Protein AF-A0A409XB24-F1 (afdb_monomer)

Solvent-accessible surface area (backbone atoms only — not comparable to full-atom values): 13411 Å² total; per-residue (Å²): 118,64,69,62,53,52,51,51,53,27,51,50,47,25,48,54,42,38,54,52,29,62,76,67,67,48,88,61,44,67,60,55,18,50,52,48,19,51,54,47,38,54,51,46,50,51,33,52,46,39,21,63,72,50,38,45,56,50,43,44,72,70,44,87,47,72,72,30,51,51,52,31,48,77,68,61,74,52,82,68,78,89,62,84,81,58,88,72,70,78,80,52,68,69,58,56,49,56,57,63,28,64,41,38,18,53,18,32,18,49,48,46,30,53,54,27,62,75,65,72,49,87,63,35,66,63,49,16,52,51,38,14,51,51,35,26,53,54,45,39,52,53,32,50,54,49,51,54,50,50,52,51,52,50,49,53,52,58,71,69,61,80,80,90,73,80,91,77,89,71,90,76,82,87,74,92,73,72,97,74,90,56,70,68,58,53,53,53,34,50,73,72,66,53,73,83,71,54,70,65,61,48,51,53,51,50,52,53,51,50,52,56,50,53,53,53,49,55,57,50,53,52,52,53,52,52,54,50,54,52,52,61,73,70,58,130

Structure (mmCIF, N/CA/C/O backbone):
data_AF-A0A409XB24-F1
#
_entry.id   AF-A0A409XB24-F1
#
loop_
_atom_site.group_PDB
_atom_site.id
_atom_site.type_symbol
_atom_site.label_atom_id
_atom_site.label_alt_id
_atom_site.label_comp_id
_atom_site.label_asym_id
_atom_site.label_entity_id
_atom_site.label_seq_id
_atom_site.pdbx_PDB_ins_code
_atom_site.Cartn_x
_atom_site.Cartn_y
_atom_site.Cartn_z
_atom_site.occupancy
_atom_site.B_iso_or_equiv
_atom_site.auth_seq_id
_atom_site.auth_comp_id
_atom_site.auth_asym_id
_atom_site.auth_atom_id
_atom_site.pdbx_PDB_model_num
ATOM 1 N N . MET A 1 1 ? -14.098 -1.547 -5.770 1.00 59.50 1 MET A N 1
ATOM 2 C CA . MET A 1 1 ? -13.024 -1.564 -4.740 1.00 59.50 1 MET A CA 1
ATOM 3 C C . MET A 1 1 ? -11.843 -0.663 -5.120 1.00 59.50 1 MET A C 1
ATOM 5 O O . MET A 1 1 ? -11.143 -0.176 -4.236 1.00 59.50 1 MET A O 1
ATOM 9 N N . GLU A 1 2 ? -11.613 -0.407 -6.409 1.00 65.38 2 GLU A N 1
ATOM 10 C CA . GLU A 1 2 ? -10.507 0.436 -6.886 1.00 65.38 2 GLU A CA 1
ATOM 11 C C . GLU A 1 2 ? -10.682 1.917 -6.519 1.00 65.38 2 GLU A C 1
ATOM 13 O O . GLU A 1 2 ? -9.756 2.519 -5.973 1.00 65.38 2 GLU A O 1
ATOM 18 N N . ASP A 1 3 ? -11.897 2.459 -6.663 1.00 74.38 3 ASP A N 1
ATOM 19 C CA . ASP A 1 3 ? -12.208 3.852 -6.311 1.00 74.38 3 ASP A CA 1
ATOM 20 C C . ASP A 1 3 ? -11.847 4.202 -4.866 1.00 74.38 3 ASP A C 1
ATOM 22 O O . ASP A 1 3 ? -11.318 5.279 -4.592 1.00 74.38 3 ASP A O 1
ATOM 26 N N . SER A 1 4 ? -12.093 3.287 -3.923 1.00 78.31 4 SER A N 1
ATOM 27 C CA . SER A 1 4 ? -11.741 3.512 -2.519 1.00 78.31 4 SER A CA 1
ATOM 28 C C . SER A 1 4 ? -10.231 3.620 -2.316 1.00 78.31 4 SER A C 1
ATOM 30 O O . SER A 1 4 ? -9.790 4.493 -1.577 1.00 78.31 4 SER A O 1
ATOM 32 N N . ARG A 1 5 ? -9.429 2.793 -3.003 1.00 76.25 5 ARG A N 1
ATOM 33 C CA . ARG A 1 5 ? -7.964 2.791 -2.847 1.00 76.25 5 ARG A CA 1
ATOM 34 C C . ARG A 1 5 ? -7.341 4.053 -3.436 1.00 76.25 5 ARG A C 1
ATOM 36 O O . ARG A 1 5 ? -6.511 4.684 -2.786 1.00 76.25 5 ARG A O 1
ATOM 43 N N . LEU A 1 6 ? -7.792 4.455 -4.623 1.00 74.25 6 LEU A N 1
ATOM 44 C CA . LEU A 1 6 ? -7.355 5.686 -5.285 1.00 74.25 6 LEU A CA 1
ATOM 45 C C . LEU A 1 6 ? -7.667 6.930 -4.447 1.00 74.25 6 LEU A C 1
ATOM 47 O O . LEU A 1 6 ? -6.791 7.774 -4.254 1.00 74.25 6 LEU A O 1
ATOM 51 N N . ARG A 1 7 ? -8.877 7.011 -3.878 1.00 75.50 7 ARG A N 1
ATOM 52 C CA . ARG A 1 7 ? -9.266 8.114 -2.983 1.00 75.50 7 ARG A CA 1
ATOM 53 C C . ARG A 1 7 ? -8.393 8.171 -1.733 1.00 75.50 7 ARG A C 1
ATOM 55 O O . ARG A 1 7 ? -7.958 9.256 -1.359 1.00 75.50 7 ARG A O 1
ATOM 62 N N . THR A 1 8 ? -8.095 7.028 -1.112 1.00 77.56 8 THR A N 1
ATOM 63 C CA . THR A 1 8 ? -7.222 6.987 0.070 1.00 77.56 8 THR A CA 1
ATOM 64 C C . THR A 1 8 ? -5.812 7.473 -0.255 1.00 77.56 8 THR A C 1
ATOM 66 O O . THR A 1 8 ? -5.278 8.283 0.494 1.00 77.56 8 THR A O 1
ATOM 69 N N . VAL A 1 9 ? -5.226 7.044 -1.376 1.00 76.56 9 VAL A N 1
ATOM 70 C CA . VAL A 1 9 ? -3.863 7.447 -1.777 1.00 76.56 9 VAL A CA 1
ATOM 71 C C . VAL A 1 9 ? -3.784 8.936 -2.124 1.00 76.56 9 VAL A C 1
ATOM 73 O O . VAL A 1 9 ? -2.843 9.623 -1.721 1.00 76.56 9 VAL A O 1
ATOM 76 N N . ALA A 1 10 ? -4.787 9.468 -2.825 1.00 70.88 10 ALA A N 1
ATOM 77 C CA . ALA A 1 10 ? -4.866 10.899 -3.106 1.00 70.88 10 ALA A CA 1
ATOM 78 C C . ALA A 1 10 ? -4.999 11.722 -1.810 1.00 70.88 10 ALA A C 1
ATOM 80 O O . ALA A 1 10 ? -4.297 12.715 -1.632 1.00 70.88 10 ALA A O 1
ATOM 81 N N . ALA A 1 11 ? -5.841 11.282 -0.870 1.00 74.38 11 ALA A N 1
ATOM 82 C CA . ALA A 1 11 ? -6.041 11.975 0.400 1.00 74.38 11 ALA A CA 1
ATOM 83 C C . ALA A 1 11 ? -4.788 11.950 1.294 1.00 74.38 11 ALA A C 1
ATOM 85 O O . ALA A 1 11 ? -4.416 12.981 1.855 1.00 74.38 11 ALA A O 1
ATOM 86 N N . THR A 1 12 ? -4.105 10.805 1.409 1.00 76.44 12 THR A N 1
ATOM 87 C CA . THR A 1 12 ? -2.891 10.690 2.235 1.00 76.44 12 THR A CA 1
ATOM 88 C C . THR A 1 12 ? -1.725 11.482 1.654 1.00 76.44 12 THR A C 1
ATOM 90 O O . THR A 1 12 ? -1.040 12.179 2.399 1.00 76.44 12 THR A O 1
ATOM 93 N N . SER A 1 13 ? -1.522 11.447 0.334 1.00 72.81 13 SER A N 1
ATOM 94 C CA . SER A 1 13 ? -0.467 12.233 -0.326 1.00 72.81 13 SER A CA 1
ATOM 95 C C . SER A 1 13 ? -0.705 13.740 -0.214 1.00 72.81 13 SER A C 1
ATOM 97 O O . SER A 1 13 ? 0.231 14.481 0.102 1.00 72.81 13 SER A O 1
ATOM 99 N N . ALA A 1 14 ? -1.952 14.195 -0.385 1.00 70.19 14 ALA A N 1
ATOM 100 C CA . ALA A 1 14 ? -2.333 15.587 -0.166 1.00 70.19 14 ALA A CA 1
ATOM 101 C C . ALA A 1 14 ? -2.082 16.012 1.288 1.00 70.19 14 ALA A C 1
ATOM 103 O O . ALA A 1 14 ? -1.495 17.067 1.526 1.00 70.19 14 ALA A O 1
ATOM 104 N N . PHE A 1 15 ? -2.459 15.171 2.257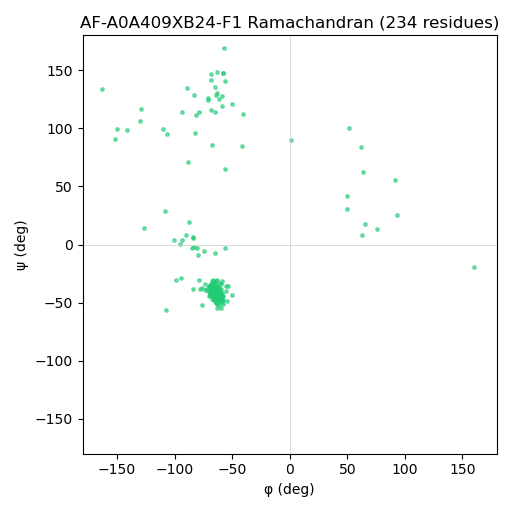 1.00 78.19 15 PHE A N 1
ATOM 105 C CA . PHE A 1 15 ? -2.258 15.442 3.679 1.00 78.19 15 PHE A CA 1
ATOM 106 C C . PHE A 1 15 ? -0.772 15.544 4.045 1.00 78.19 15 PHE A C 1
ATOM 108 O O . PHE A 1 15 ? -0.351 16.548 4.616 1.00 78.19 15 PHE A O 1
ATOM 115 N N . VAL A 1 16 ? 0.042 14.554 3.667 1.00 76.19 16 VAL A N 1
ATOM 116 C CA . VAL A 1 16 ? 1.487 14.537 3.961 1.00 76.19 16 VAL A CA 1
ATOM 117 C C . VAL A 1 16 ? 2.187 15.730 3.312 1.00 76.19 16 VAL A C 1
ATOM 119 O O . VAL A 1 16 ? 2.990 16.402 3.960 1.00 76.19 16 VAL A O 1
ATOM 122 N N . THR A 1 17 ? 1.845 16.046 2.060 1.00 75.56 17 THR A N 1
ATOM 123 C CA . THR A 1 17 ? 2.412 17.209 1.363 1.00 75.56 17 THR A CA 1
ATOM 124 C C . THR A 1 17 ? 1.972 18.518 2.017 1.00 75.56 17 THR A C 1
ATOM 126 O O . THR A 1 17 ? 2.793 19.416 2.201 1.00 75.56 17 THR A O 1
ATOM 129 N N . GLY A 1 18 ? 0.704 18.622 2.423 1.00 69.94 18 GLY A N 1
ATOM 130 C CA . GLY A 1 18 ? 0.167 19.767 3.157 1.00 69.94 18 GLY A CA 1
ATOM 131 C C . GLY A 1 18 ? 0.926 20.013 4.459 1.00 69.94 18 GLY A C 1
ATOM 132 O O . GLY A 1 18 ? 1.450 21.108 4.661 1.00 69.94 18 GLY A O 1
ATOM 133 N N . VAL A 1 19 ? 1.088 18.977 5.288 1.00 77.12 19 VAL A N 1
ATOM 134 C CA . VAL A 1 19 ? 1.857 19.048 6.542 1.00 77.12 19 VAL A CA 1
ATOM 135 C C . VAL A 1 19 ? 3.308 19.455 6.272 1.00 77.12 19 VAL A C 1
ATOM 137 O O . VAL A 1 19 ? 3.798 20.410 6.873 1.00 77.12 19 VAL A O 1
ATOM 140 N N . TYR A 1 20 ? 3.983 18.804 5.321 1.00 81.19 20 TYR A N 1
ATOM 141 C CA . TYR A 1 20 ? 5.368 19.127 4.968 1.00 81.19 20 TYR A CA 1
ATOM 142 C C . TYR A 1 20 ? 5.529 20.578 4.485 1.00 81.19 20 TYR A C 1
ATOM 144 O O . TYR A 1 20 ? 6.440 21.286 4.920 1.00 81.19 20 TYR A O 1
ATOM 152 N N . SER A 1 21 ? 4.622 21.046 3.622 1.00 74.00 21 SER A N 1
ATOM 153 C CA . SER A 1 21 ? 4.637 22.415 3.094 1.00 74.00 21 SER A CA 1
ATOM 154 C C . SER A 1 21 ? 4.384 23.466 4.179 1.00 74.00 21 SER A C 1
ATOM 156 O O . SER A 1 21 ? 5.047 24.506 4.181 1.00 74.00 21 SER A O 1
ATOM 158 N N . SER A 1 22 ? 3.506 23.163 5.142 1.00 74.25 22 SER A N 1
ATOM 159 C CA . SER A 1 22 ? 3.229 24.015 6.300 1.00 74.25 22 SER A CA 1
ATOM 160 C C . SER A 1 22 ? 4.444 24.124 7.222 1.00 74.25 22 SER A C 1
ATOM 162 O O . SER A 1 22 ? 4.781 25.218 7.670 1.00 74.25 22 SER A O 1
ATOM 164 N N . VAL A 1 23 ? 5.146 23.013 7.466 1.00 85.25 23 VAL A N 1
ATOM 165 C CA . VAL A 1 23 ? 6.370 22.993 8.287 1.00 85.25 23 VAL A CA 1
ATOM 166 C C . VAL A 1 23 ? 7.512 23.757 7.606 1.00 85.25 23 VAL A C 1
ATOM 168 O O . VAL A 1 23 ? 8.259 24.477 8.265 1.00 85.25 23 VAL A O 1
ATOM 171 N N . ARG A 1 24 ? 7.634 23.652 6.278 1.00 82.69 24 ARG A N 1
ATOM 172 C CA . ARG A 1 24 ? 8.684 24.315 5.481 1.00 82.69 24 ARG A CA 1
ATOM 173 C C . ARG A 1 24 ? 8.372 25.770 5.107 1.00 82.69 24 ARG A C 1
ATOM 175 O O . ARG A 1 24 ? 9.221 26.403 4.487 1.00 82.69 24 ARG A O 1
ATOM 182 N N . LYS A 1 25 ? 7.193 26.298 5.470 1.00 87.38 25 LYS A N 1
ATOM 183 C CA . LYS A 1 25 ? 6.732 27.666 5.151 1.00 87.38 25 LYS A CA 1
ATOM 184 C C . LYS A 1 25 ? 6.878 28.022 3.662 1.00 87.38 25 LYS A C 1
ATOM 186 O O . LYS A 1 25 ? 7.321 29.115 3.316 1.00 87.38 25 LYS A O 1
ATOM 191 N N . LEU A 1 26 ? 6.540 27.087 2.772 1.00 83.56 26 LEU A N 1
ATOM 192 C CA . LEU A 1 26 ? 6.633 27.326 1.330 1.00 83.56 26 LEU A CA 1
ATOM 193 C C . LEU A 1 26 ? 5.596 28.372 0.877 1.00 83.56 26 LEU A C 1
ATOM 195 O O . LEU A 1 26 ? 4.460 28.343 1.358 1.00 83.56 26 LEU A O 1
ATOM 199 N N . PRO A 1 27 ? 5.942 29.266 -0.068 1.00 69.62 27 PRO A N 1
ATOM 200 C CA . PRO A 1 27 ? 4.962 30.154 -0.677 1.00 69.62 27 PRO A CA 1
ATOM 201 C C . PRO A 1 27 ? 3.935 29.316 -1.459 1.00 69.62 27 PRO A C 1
ATOM 203 O O . PRO A 1 27 ? 4.300 28.460 -2.261 1.00 69.62 27 PRO A O 1
ATOM 206 N N . HIS A 1 28 ? 2.644 29.550 -1.205 1.00 85.06 28 HIS A N 1
ATOM 207 C CA . HIS A 1 28 ? 1.498 28.857 -1.824 1.00 85.06 28 HIS A CA 1
ATOM 208 C C . HIS A 1 28 ? 1.391 27.337 -1.536 1.00 85.06 28 HIS A C 1
ATOM 210 O O . HIS A 1 28 ? 1.363 26.526 -2.469 1.00 85.06 28 HIS A O 1
ATOM 216 N N . PRO A 1 29 ? 1.222 26.920 -0.263 1.00 81.44 29 PRO A N 1
ATOM 217 C CA . PRO A 1 29 ? 1.144 25.503 0.120 1.00 81.44 29 PRO A CA 1
ATOM 218 C C . PRO A 1 29 ? -0.006 24.749 -0.568 1.00 81.44 29 PRO A C 1
ATOM 220 O O . PRO A 1 29 ? 0.131 23.572 -0.893 1.00 81.44 29 PRO A O 1
ATOM 223 N N . GLY A 1 30 ? -1.120 25.433 -0.859 1.00 82.25 30 GLY A N 1
ATOM 224 C CA . GLY A 1 30 ? -2.275 24.833 -1.532 1.00 82.25 30 GLY A CA 1
ATOM 225 C C . GLY A 1 30 ? -1.987 24.375 -2.965 1.00 82.25 30 GLY A C 1
ATOM 226 O O . GLY A 1 30 ? -2.411 23.290 -3.354 1.00 82.25 30 GLY A O 1
ATOM 227 N N . VAL A 1 31 ? -1.221 25.155 -3.737 1.00 85.44 31 VAL A N 1
ATOM 228 C CA . VAL A 1 31 ? -0.884 24.807 -5.130 1.00 85.44 31 VAL A CA 1
ATOM 229 C C . VAL A 1 31 ? 0.064 23.610 -5.162 1.00 85.44 31 VAL A C 1
ATOM 231 O O . VAL A 1 31 ? -0.135 22.683 -5.944 1.00 85.44 31 VAL A O 1
ATOM 234 N N . VAL A 1 32 ? 1.053 23.590 -4.263 1.00 81.81 32 VAL A N 1
ATOM 235 C CA . VAL A 1 32 ? 1.993 22.467 -4.126 1.00 81.81 32 VAL A CA 1
ATOM 236 C C . VAL A 1 32 ? 1.264 21.193 -3.694 1.00 81.81 32 VAL A C 1
ATOM 238 O O . VAL A 1 32 ? 1.498 20.134 -4.274 1.00 81.81 32 VAL A O 1
ATOM 241 N N . ALA A 1 33 ? 0.346 21.287 -2.727 1.00 78.19 33 ALA A N 1
ATOM 242 C CA . ALA A 1 33 ? -0.448 20.148 -2.273 1.00 78.19 33 ALA A CA 1
ATOM 243 C C . ALA A 1 33 ? -1.349 19.588 -3.385 1.00 78.19 33 ALA A C 1
ATOM 245 O O . ALA A 1 33 ? -1.412 18.372 -3.559 1.00 78.19 33 ALA A O 1
ATOM 246 N N . LEU A 1 34 ? -1.999 20.453 -4.173 1.00 80.12 34 LEU A N 1
ATOM 247 C CA . LEU A 1 34 ? -2.851 20.033 -5.288 1.00 80.12 34 LEU A CA 1
ATOM 248 C C . LEU A 1 34 ? -2.036 19.379 -6.411 1.00 80.12 34 LEU A C 1
ATOM 250 O O . LEU A 1 34 ? -2.408 18.309 -6.893 1.00 80.12 34 LEU A O 1
ATOM 254 N N . ALA A 1 35 ? -0.901 19.973 -6.789 1.00 83.12 35 ALA A N 1
ATOM 255 C CA . ALA A 1 35 ? -0.002 19.394 -7.786 1.00 83.12 35 ALA A CA 1
ATOM 256 C C . ALA A 1 35 ? 0.542 18.029 -7.332 1.00 83.12 35 ALA A C 1
ATOM 258 O O . ALA A 1 35 ? 0.569 17.078 -8.112 1.00 83.12 35 ALA A O 1
ATOM 259 N N . ALA A 1 36 ? 0.917 17.899 -6.057 1.00 80.44 36 ALA A N 1
ATOM 260 C CA . ALA A 1 36 ? 1.354 16.628 -5.490 1.00 80.44 36 ALA A CA 1
ATOM 261 C C . ALA A 1 36 ? 0.229 15.587 -5.460 1.00 80.44 36 ALA A C 1
ATOM 263 O O . ALA A 1 36 ? 0.474 14.434 -5.812 1.00 80.44 36 ALA A O 1
ATOM 264 N N . ALA A 1 37 ? -0.996 15.979 -5.099 1.00 79.81 37 ALA A N 1
ATOM 265 C CA . ALA A 1 37 ? -2.156 15.093 -5.106 1.00 79.81 37 ALA A CA 1
ATOM 266 C C . ALA A 1 37 ? -2.458 14.571 -6.518 1.00 79.81 37 ALA A C 1
ATOM 268 O O . ALA A 1 37 ? -2.691 13.377 -6.692 1.00 79.81 37 ALA A O 1
ATOM 269 N N . PHE A 1 38 ? -2.391 15.440 -7.530 1.00 87.94 38 PHE A N 1
ATOM 270 C CA . PHE A 1 38 ? -2.596 15.058 -8.927 1.00 87.94 38 PHE A CA 1
ATOM 271 C C . PHE A 1 38 ? -1.479 14.146 -9.450 1.00 87.94 38 PHE A C 1
ATOM 273 O O . PHE A 1 38 ? -1.742 13.085 -10.010 1.00 87.94 38 PHE A O 1
ATOM 280 N N . ASN A 1 39 ? -0.214 14.493 -9.206 1.0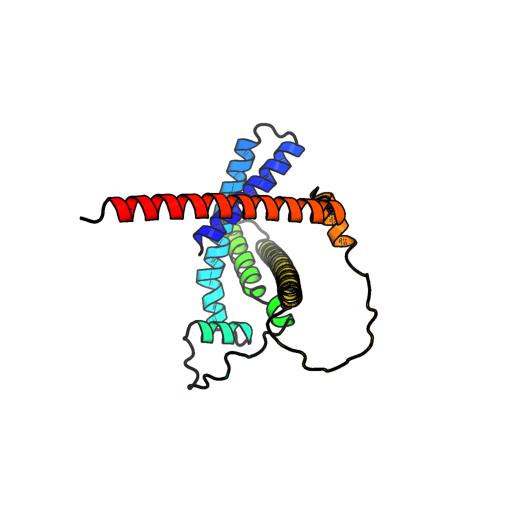0 87.06 39 ASN A N 1
ATOM 281 C CA . ASN A 1 39 ? 0.908 13.644 -9.612 1.00 87.06 39 ASN A CA 1
ATOM 282 C C . ASN A 1 39 ? 0.857 12.275 -8.912 1.00 87.06 39 ASN A C 1
ATOM 284 O O . ASN A 1 39 ? 1.129 11.244 -9.531 1.00 87.06 39 ASN A O 1
ATOM 288 N N . SER A 1 40 ? 0.453 12.250 -7.640 1.00 84.19 40 SER A N 1
ATOM 289 C CA . SER A 1 40 ? 0.282 11.016 -6.869 1.00 84.19 40 SER A CA 1
ATOM 290 C C . SER A 1 40 ? -0.911 10.196 -7.347 1.00 84.19 40 SER A C 1
ATOM 292 O O . SER A 1 40 ? -0.819 8.971 -7.364 1.00 84.19 40 SER A O 1
ATOM 294 N N . SER A 1 41 ? -2.012 10.826 -7.770 1.00 85.06 41 SER A N 1
ATOM 295 C CA . SER A 1 41 ? -3.176 10.109 -8.297 1.00 85.06 41 SER A CA 1
ATOM 296 C C . SER A 1 41 ? -2.867 9.459 -9.641 1.00 85.06 41 SER A C 1
ATOM 298 O O . SER A 1 41 ? -3.169 8.282 -9.812 1.00 85.06 41 SER A O 1
ATOM 300 N N . VAL A 1 42 ? -2.188 10.161 -10.554 1.00 89.88 42 VAL A N 1
ATOM 301 C CA . VAL A 1 42 ? -1.757 9.607 -11.849 1.00 89.88 42 VAL A CA 1
ATOM 302 C C . VAL A 1 42 ? -0.749 8.474 -11.652 1.00 89.88 42 VAL A C 1
ATOM 304 O O . VAL A 1 42 ? -0.885 7.406 -12.253 1.00 89.88 42 VAL A O 1
ATOM 307 N N . THR A 1 43 ? 0.235 8.671 -10.770 1.00 88.38 43 THR A N 1
ATOM 308 C CA . THR A 1 43 ? 1.233 7.639 -10.448 1.00 88.38 43 THR A CA 1
ATOM 309 C C . THR A 1 43 ? 0.575 6.426 -9.794 1.00 88.38 43 THR A C 1
ATOM 311 O O . THR A 1 43 ? 0.825 5.292 -10.200 1.00 88.38 43 THR A O 1
ATOM 314 N N . GLY A 1 44 ? -0.314 6.653 -8.825 1.00 88.06 44 GLY A N 1
ATOM 315 C CA . GLY A 1 44 ? -1.074 5.608 -8.149 1.00 88.06 44 GLY A CA 1
ATOM 316 C C . GLY A 1 44 ? -1.977 4.842 -9.111 1.00 88.06 44 GLY A C 1
ATOM 317 O O . GLY A 1 44 ? -1.945 3.617 -9.118 1.00 88.06 44 GLY A O 1
ATOM 318 N N . ALA A 1 45 ? -2.723 5.536 -9.972 1.00 91.50 45 ALA A N 1
ATOM 319 C CA . ALA A 1 45 ? -3.572 4.922 -10.991 1.00 91.50 45 ALA A CA 1
ATOM 320 C C . ALA A 1 45 ? -2.758 4.052 -11.953 1.00 91.50 45 ALA A C 1
ATOM 322 O O . ALA A 1 45 ? -3.135 2.914 -12.218 1.00 91.50 45 ALA A O 1
ATOM 3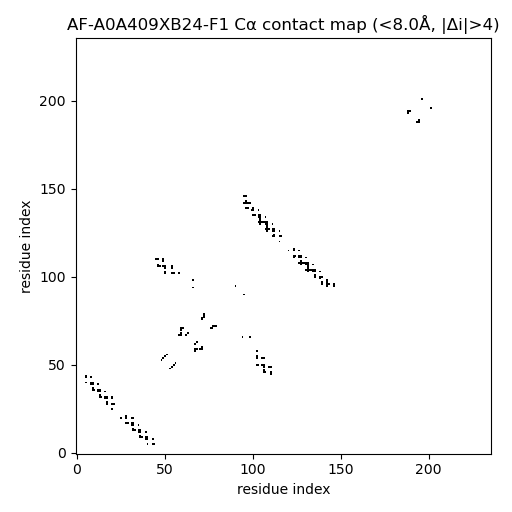23 N N . SER A 1 46 ? -1.607 4.548 -12.412 1.00 92.25 46 SER A N 1
ATOM 324 C CA . SER A 1 46 ? -0.710 3.794 -13.295 1.00 92.25 46 SER A CA 1
ATOM 325 C C . SER A 1 46 ? -0.159 2.547 -12.601 1.00 92.25 46 SER A C 1
ATOM 327 O O . SER A 1 46 ? -0.177 1.459 -13.174 1.00 92.25 46 SER A O 1
ATOM 329 N N . PHE A 1 47 ? 0.288 2.683 -11.349 1.00 92.06 47 PHE A N 1
ATOM 330 C CA . PHE A 1 47 ? 0.801 1.578 -10.540 1.00 92.06 47 PHE A CA 1
ATOM 331 C C . PHE A 1 47 ? -0.261 0.513 -10.269 1.00 92.06 47 PHE A C 1
ATOM 333 O O . PHE A 1 47 ? -0.039 -0.658 -10.577 1.00 92.06 47 PHE A O 1
ATOM 340 N N . PHE A 1 48 ? -1.415 0.901 -9.720 1.00 91.25 48 PHE A N 1
ATOM 341 C CA . PHE A 1 48 ? -2.482 -0.041 -9.387 1.00 91.25 48 PHE A CA 1
ATOM 342 C C . PHE A 1 48 ? -3.116 -0.645 -10.634 1.00 91.25 48 PHE A C 1
ATOM 344 O O . PHE A 1 48 ? -3.364 -1.845 -10.639 1.00 91.25 48 PHE A O 1
ATOM 351 N N . GLY A 1 49 ? -3.298 0.137 -11.699 1.00 92.19 49 GLY A N 1
ATOM 352 C CA . GLY A 1 49 ? -3.803 -0.367 -12.972 1.00 92.19 49 GLY A CA 1
ATOM 353 C C . GLY A 1 49 ? -2.857 -1.396 -13.590 1.00 92.19 49 GLY A C 1
ATOM 354 O O . GLY A 1 49 ? -3.277 -2.496 -13.936 1.00 92.19 49 GLY A O 1
ATOM 355 N N . CYS A 1 50 ? -1.556 -1.099 -13.654 1.00 92.56 50 CYS A N 1
ATOM 356 C CA . CYS A 1 50 ? -0.560 -2.068 -14.115 1.00 92.56 50 CYS A CA 1
ATOM 357 C C . CYS A 1 50 ? -0.571 -3.335 -13.246 1.00 92.56 50 CYS A C 1
ATOM 359 O O . CYS A 1 50 ? -0.567 -4.452 -13.768 1.00 92.56 50 CYS A O 1
ATOM 361 N N . ARG A 1 51 ? -0.641 -3.173 -11.921 1.00 92.06 51 ARG A N 1
ATOM 362 C CA . ARG A 1 51 ? -0.670 -4.297 -10.986 1.00 92.06 51 ARG A CA 1
ATOM 363 C C . ARG A 1 51 ? -1.890 -5.191 -11.201 1.00 92.06 51 ARG A C 1
ATOM 365 O O . ARG A 1 51 ? -1.720 -6.390 -11.368 1.00 92.06 51 ARG A O 1
ATOM 372 N N . GLU A 1 52 ? -3.087 -4.619 -11.230 1.00 91.25 52 GLU A N 1
ATOM 373 C CA . GLU A 1 52 ? -4.346 -5.371 -11.249 1.00 91.25 52 GLU A CA 1
ATOM 374 C C . GLU A 1 52 ? -4.673 -5.948 -12.634 1.00 91.25 52 GLU A C 1
ATOM 376 O O . GLU A 1 52 ? -5.143 -7.078 -12.728 1.00 91.25 52 GLU A O 1
ATOM 381 N N . PHE A 1 53 ? -4.389 -5.213 -13.715 1.00 93.69 53 PHE A N 1
ATOM 382 C CA . PHE A 1 53 ? -4.775 -5.629 -15.069 1.00 93.69 53 PHE A CA 1
ATOM 383 C C . PHE A 1 53 ? -3.683 -6.389 -15.823 1.00 93.69 53 PHE A C 1
ATOM 385 O O . PHE A 1 53 ? -4.006 -7.218 -16.671 1.00 93.69 53 PHE A O 1
ATOM 392 N N . LEU A 1 54 ? -2.402 -6.138 -15.535 1.00 93.50 54 LEU A N 1
ATOM 393 C CA . LEU A 1 54 ? -1.296 -6.795 -16.243 1.00 93.50 54 LEU A CA 1
ATOM 394 C C . LEU A 1 54 ? -0.604 -7.824 -15.359 1.00 93.50 54 LEU A C 1
ATOM 396 O O . LEU A 1 54 ? -0.506 -8.995 -15.722 1.00 93.50 54 LEU A O 1
ATOM 400 N N . VAL A 1 55 ? -0.128 -7.403 -14.190 1.00 93.06 55 VAL A N 1
ATOM 401 C CA . VAL A 1 55 ? 0.788 -8.213 -13.381 1.00 93.06 55 VAL A CA 1
ATOM 402 C C . VAL A 1 55 ? 0.054 -9.339 -12.658 1.00 93.06 55 VAL A C 1
ATOM 404 O O . VAL A 1 55 ? 0.426 -10.504 -12.805 1.00 93.06 55 VAL A O 1
ATOM 407 N N . SER A 1 56 ? -1.012 -9.027 -11.922 1.00 91.25 56 SER A N 1
ATOM 408 C CA . SER A 1 56 ? -1.747 -10.004 -11.119 1.00 91.25 56 SER A CA 1
ATOM 409 C C . SER A 1 56 ? -2.366 -11.124 -11.966 1.00 91.25 56 SER A C 1
ATOM 411 O O . SER A 1 56 ? -2.174 -12.281 -11.588 1.00 91.25 56 SER A O 1
ATOM 413 N N . PRO A 1 57 ? -3.021 -10.880 -13.122 1.00 91.81 57 PRO A N 1
ATOM 414 C CA . PRO A 1 57 ? -3.544 -11.958 -13.962 1.00 91.81 57 PRO A CA 1
ATOM 415 C C . PRO A 1 57 ? -2.425 -12.808 -14.571 1.00 91.81 57 PRO A C 1
ATOM 417 O O . PRO A 1 57 ? -2.534 -14.033 -14.612 1.00 91.81 57 PRO A O 1
ATOM 420 N N . THR A 1 58 ? -1.323 -12.176 -14.988 1.00 93.06 58 THR A N 1
ATOM 421 C CA . THR A 1 58 ? -0.170 -12.866 -15.588 1.00 93.06 58 THR A CA 1
ATOM 422 C C . THR A 1 58 ? 0.519 -13.779 -14.577 1.00 93.06 58 THR A C 1
ATOM 424 O O . THR A 1 58 ? 0.731 -14.957 -14.858 1.00 93.06 58 THR A O 1
ATOM 427 N N . LEU A 1 59 ? 0.792 -13.286 -13.367 1.00 91.56 59 LEU A N 1
ATOM 428 C CA . LEU A 1 59 ? 1.369 -14.095 -12.289 1.00 91.56 59 LEU A CA 1
ATOM 429 C C . LEU A 1 59 ? 0.404 -15.180 -11.818 1.00 91.56 59 LEU A C 1
ATOM 431 O O . LEU A 1 59 ? 0.821 -16.311 -11.597 1.00 91.56 59 LEU A O 1
ATOM 435 N N . THR A 1 60 ? -0.893 -14.881 -11.741 1.00 91.88 60 THR A N 1
ATOM 436 C CA . THR A 1 60 ? -1.899 -15.880 -11.359 1.00 91.88 60 THR A CA 1
ATOM 437 C C . THR A 1 60 ? -1.976 -17.019 -12.375 1.00 91.88 60 THR A C 1
ATOM 439 O O . THR A 1 60 ? -2.246 -18.147 -11.981 1.00 91.88 60 THR A O 1
ATOM 442 N N . ARG A 1 61 ? -1.693 -16.776 -13.661 1.00 90.19 61 ARG A N 1
ATOM 443 C CA . ARG A 1 61 ? -1.657 -17.828 -14.692 1.00 90.19 61 ARG A CA 1
ATOM 444 C C . ARG A 1 61 ? -0.323 -18.570 -14.770 1.00 90.19 61 ARG A C 1
ATOM 446 O O . ARG A 1 61 ? -0.331 -19.773 -14.990 1.00 90.19 61 ARG A O 1
ATOM 453 N N . LEU A 1 62 ? 0.803 -17.874 -14.610 1.00 92.62 62 LEU A N 1
ATOM 454 C CA . LEU A 1 62 ? 2.134 -18.434 -14.882 1.00 92.62 62 LEU A CA 1
ATOM 455 C C . LEU A 1 62 ? 2.872 -18.928 -13.635 1.00 92.62 62 LEU A C 1
ATOM 457 O O . LEU A 1 62 ? 3.687 -19.842 -13.731 1.00 92.62 62 LEU A O 1
ATOM 461 N N . ALA A 1 63 ? 2.635 -18.325 -12.469 1.00 91.19 63 ALA A N 1
ATOM 462 C CA . ALA A 1 63 ? 3.410 -18.635 -11.278 1.00 91.19 63 ALA A CA 1
ATOM 463 C C . ALA A 1 63 ? 2.862 -19.891 -10.563 1.00 91.19 63 ALA A C 1
ATOM 465 O O . ALA A 1 63 ? 1.669 -19.949 -10.230 1.00 91.19 63 ALA A O 1
ATOM 466 N N . PRO A 1 64 ? 3.722 -20.881 -10.253 1.00 89.38 64 PRO A N 1
ATOM 467 C CA . PRO A 1 64 ? 3.327 -22.091 -9.533 1.00 89.38 64 PRO A CA 1
ATOM 468 C C . PRO A 1 64 ? 3.307 -21.915 -8.004 1.00 89.38 64 PRO A C 1
ATOM 470 O O . PRO A 1 64 ? 3.115 -22.889 -7.282 1.00 89.38 64 PRO A O 1
ATOM 473 N N . TRP A 1 65 ? 3.525 -20.705 -7.471 1.00 87.88 65 TRP A N 1
ATOM 474 C CA . TRP A 1 65 ? 3.599 -20.525 -6.018 1.00 87.88 65 TRP A CA 1
ATOM 475 C C . TRP A 1 65 ? 2.248 -20.750 -5.315 1.00 87.88 65 TRP A C 1
ATOM 477 O O . TRP A 1 65 ? 1.209 -20.348 -5.850 1.00 87.88 65 TRP A O 1
ATOM 487 N N . PRO A 1 66 ? 2.255 -21.278 -4.071 1.00 85.94 66 PRO A N 1
ATOM 488 C CA . PRO A 1 66 ? 1.040 -21.605 -3.312 1.00 85.94 66 PRO A CA 1
ATOM 489 C C . PRO A 1 66 ? 0.043 -20.445 -3.181 1.00 85.94 66 PRO A C 1
ATOM 491 O O . PRO A 1 66 ? -1.168 -20.638 -3.251 1.00 85.94 66 PRO A O 1
ATOM 494 N N . GLN A 1 67 ? 0.553 -19.220 -3.049 1.00 85.50 67 GLN A N 1
ATOM 495 C CA . GLN A 1 67 ? -0.249 -17.996 -2.975 1.00 85.50 67 GLN A CA 1
ATOM 496 C C . GLN A 1 67 ? -1.085 -17.741 -4.244 1.00 85.50 67 GLN A C 1
ATOM 498 O O . GLN A 1 67 ? -2.262 -17.393 -4.142 1.00 85.50 67 GLN A O 1
ATOM 503 N N . TYR A 1 68 ? -0.525 -17.968 -5.437 1.00 87.88 68 TYR A N 1
ATOM 504 C CA . TYR A 1 68 ? -1.269 -17.814 -6.693 1.00 87.88 68 TYR A CA 1
ATOM 505 C C . TYR A 1 68 ? -2.178 -19.008 -6.969 1.00 87.88 68 TYR A C 1
ATOM 507 O O . TYR A 1 68 ? -3.252 -18.818 -7.531 1.00 87.88 68 TYR A O 1
ATOM 515 N N . VAL A 1 69 ? -1.804 -20.212 -6.518 1.00 86.81 69 VAL A N 1
ATOM 516 C CA . VAL A 1 69 ? -2.685 -21.392 -6.550 1.00 86.81 69 VAL A CA 1
ATOM 517 C C . VAL A 1 69 ? -3.970 -21.110 -5.769 1.00 86.81 69 VAL A C 1
ATOM 519 O O . VAL A 1 69 ? -5.061 -21.302 -6.297 1.00 86.81 69 VAL A O 1
ATOM 522 N N . ARG A 1 70 ? -3.862 -20.571 -4.547 1.00 83.44 70 ARG A N 1
ATOM 523 C CA . ARG A 1 70 ? -5.039 -20.193 -3.751 1.00 83.44 70 ARG A CA 1
ATOM 524 C C . ARG A 1 70 ? -5.882 -19.128 -4.454 1.00 83.44 70 ARG A C 1
ATOM 526 O O . ARG A 1 70 ? -7.095 -19.274 -4.537 1.00 83.44 70 ARG A O 1
ATOM 533 N N . ARG A 1 71 ? -5.249 -18.099 -5.027 1.00 83.56 71 ARG A N 1
ATOM 534 C CA . ARG A 1 71 ? -5.966 -17.062 -5.786 1.00 83.56 71 ARG A CA 1
ATOM 535 C C . ARG A 1 71 ? -6.681 -17.633 -7.022 1.00 83.56 71 ARG A C 1
ATOM 537 O O . ARG A 1 71 ? -7.787 -17.203 -7.326 1.00 83.56 71 ARG A O 1
ATOM 544 N N . ARG A 1 72 ? -6.100 -18.621 -7.718 1.00 87.88 72 ARG A N 1
ATOM 545 C CA . ARG A 1 72 ? -6.771 -19.338 -8.823 1.00 87.88 72 ARG A CA 1
ATOM 546 C C . ARG A 1 72 ? -8.011 -20.098 -8.352 1.00 87.88 72 ARG A C 1
ATOM 548 O O . ARG A 1 72 ? -9.019 -20.079 -9.054 1.00 87.88 72 ARG A O 1
ATOM 555 N N . GLN A 1 73 ? -7.935 -20.726 -7.178 1.00 85.50 73 GLN A N 1
ATOM 556 C CA . GLN A 1 73 ? -9.061 -21.431 -6.558 1.00 85.50 73 GLN A CA 1
ATOM 557 C C . GLN A 1 73 ? -10.175 -20.460 -6.145 1.00 85.50 73 GLN A C 1
ATOM 559 O O . GLN A 1 73 ? -11.335 -20.704 -6.457 1.00 85.50 73 GLN A O 1
ATOM 564 N N . GLU A 1 74 ? -9.832 -19.326 -5.525 1.00 83.31 74 GLU A N 1
ATOM 565 C CA . GLU A 1 74 ? -10.793 -18.270 -5.156 1.00 83.31 74 GLU A CA 1
ATOM 566 C C . GLU A 1 74 ? -11.516 -17.677 -6.376 1.00 83.31 74 GLU A C 1
ATOM 568 O O . GLU A 1 74 ? -12.684 -17.307 -6.287 1.00 83.31 74 GLU A O 1
ATOM 573 N N . LEU A 1 75 ? -10.835 -17.608 -7.524 1.00 84.31 75 LEU A N 1
ATOM 574 C CA . LEU A 1 75 ? -11.400 -17.125 -8.787 1.00 84.31 75 LEU A CA 1
ATOM 575 C C . LEU A 1 75 ? -12.159 -18.206 -9.577 1.00 84.31 75 LEU A C 1
ATOM 577 O O . LEU A 1 75 ? -12.691 -17.902 -10.643 1.00 84.31 75 LEU A O 1
ATOM 581 N N . GLY A 1 76 ? -12.190 -19.457 -9.104 1.00 85.19 76 GLY A N 1
ATOM 582 C CA . GLY A 1 76 ? -12.860 -20.568 -9.789 1.00 85.19 76 GLY A CA 1
ATOM 583 C C . GLY A 1 76 ? -12.242 -20.953 -11.139 1.00 85.19 76 GLY A C 1
ATOM 584 O O . GLY A 1 76 ? -12.895 -21.613 -11.941 1.00 85.19 76 GLY A O 1
ATOM 585 N N . ILE A 1 77 ? -10.998 -20.538 -11.414 1.00 84.31 77 ILE A N 1
ATOM 586 C CA . ILE A 1 77 ? -10.303 -20.826 -12.683 1.00 84.31 77 ILE A CA 1
ATOM 587 C C . ILE A 1 77 ? -9.870 -22.293 -12.737 1.00 84.31 77 ILE A C 1
ATOM 589 O O . ILE A 1 77 ? -9.849 -22.905 -13.801 1.00 84.31 77 ILE A O 1
ATOM 593 N N . GLU A 1 78 ? -9.508 -22.851 -11.585 1.00 79.75 78 GLU A N 1
ATOM 594 C CA . GLU A 1 78 ? -9.074 -24.233 -11.458 1.00 79.75 78 GLU A CA 1
ATOM 595 C C . GLU A 1 78 ? -10.155 -25.002 -10.700 1.00 79.75 78 GLU A C 1
ATOM 597 O O . GLU A 1 78 ? -10.276 -24.898 -9.478 1.00 79.75 78 GLU A O 1
ATOM 602 N N . SER A 1 79 ? -10.994 -25.719 -11.450 1.00 63.75 79 SER A N 1
ATOM 603 C CA . SER A 1 79 ? -12.026 -26.604 -10.915 1.00 63.75 79 SER A CA 1
ATOM 604 C C . SER A 1 79 ? -11.346 -27.789 -10.231 1.00 63.75 79 SER A C 1
ATOM 606 O O . SER A 1 79 ? -11.093 -28.819 -10.855 1.00 63.75 79 SER A O 1
ATOM 608 N N . GLN A 1 80 ? -10.976 -27.640 -8.957 1.00 62.16 80 GLN A N 1
ATOM 609 C CA . GLN A 1 80 ? -10.572 -28.801 -8.175 1.00 62.16 80 GLN A CA 1
ATOM 610 C C . GLN A 1 80 ? -11.788 -29.728 -8.015 1.00 62.16 80 GLN A C 1
ATOM 612 O O . GLN A 1 80 ? -12.879 -29.231 -7.722 1.00 62.16 80 GLN A O 1
ATOM 617 N N . PRO A 1 81 ? -11.622 -31.052 -8.192 1.00 61.44 81 PRO A N 1
ATOM 618 C CA . PRO A 1 81 ? -12.669 -32.013 -7.868 1.00 61.44 81 PRO A CA 1
ATOM 619 C C . PRO A 1 81 ? -13.083 -31.842 -6.400 1.00 61.44 81 PRO A C 1
ATOM 621 O O . PRO A 1 81 ? -12.240 -31.557 -5.550 1.00 61.44 81 PRO A O 1
ATOM 624 N N . GLU A 1 82 ? -14.386 -31.958 -6.150 1.00 59.53 82 GLU A N 1
ATOM 625 C CA . GLU A 1 82 ? -15.148 -31.510 -4.976 1.00 59.53 82 GLU A CA 1
ATOM 626 C C . GLU A 1 82 ? -14.693 -32.022 -3.591 1.00 59.53 82 GLU A C 1
ATOM 628 O O . GLU A 1 82 ? -15.439 -32.671 -2.862 1.00 59.53 82 GLU A O 1
ATOM 633 N N . ASP A 1 83 ? -13.499 -31.651 -3.140 1.00 55.66 83 ASP A N 1
ATOM 634 C CA . ASP A 1 83 ? -13.095 -31.798 -1.742 1.00 55.66 83 ASP A CA 1
ATOM 635 C C . ASP A 1 83 ? -13.511 -30.545 -0.951 1.00 55.66 83 ASP A C 1
ATOM 637 O O . ASP A 1 83 ? -12.680 -29.742 -0.512 1.00 55.66 83 ASP A O 1
ATOM 641 N N . HIS A 1 84 ? -14.818 -30.377 -0.725 1.00 56.44 84 HIS A N 1
ATOM 642 C CA . HIS A 1 84 ? -15.417 -29.274 0.051 1.00 56.44 84 HIS A CA 1
ATOM 643 C C . HIS A 1 84 ? -14.893 -29.126 1.498 1.00 56.44 84 HIS A C 1
ATOM 645 O O . HIS A 1 84 ? -15.253 -28.181 2.195 1.00 56.44 84 HIS A O 1
ATOM 651 N N . ASN A 1 85 ? -14.010 -30.016 1.957 1.00 59.81 85 ASN A N 1
ATOM 652 C CA . ASN A 1 85 ? -13.466 -30.024 3.314 1.00 59.81 85 ASN A CA 1
ATOM 653 C C . ASN A 1 85 ? -12.101 -29.307 3.460 1.00 59.81 85 ASN A C 1
ATOM 655 O O . ASN A 1 85 ? -11.541 -29.264 4.556 1.00 59.81 85 ASN A O 1
ATOM 659 N N . LYS A 1 86 ? -11.534 -28.741 2.381 1.00 55.59 86 LYS A N 1
ATOM 660 C CA . LYS A 1 86 ? -10.203 -28.086 2.391 1.00 55.59 86 LYS A CA 1
ATOM 661 C C . LYS A 1 86 ? -10.212 -26.569 2.621 1.00 55.59 86 LYS A C 1
ATOM 663 O O . LYS A 1 86 ? -9.144 -25.961 2.644 1.00 55.59 86 LYS A O 1
ATOM 668 N N . SER A 1 87 ? -11.358 -25.933 2.870 1.00 56.75 87 SER A N 1
ATOM 669 C CA . SER A 1 87 ? -11.428 -24.473 3.098 1.00 56.75 87 SER A CA 1
ATOM 670 C C . SER A 1 87 ? -10.702 -23.986 4.364 1.00 56.75 87 SER A C 1
ATOM 672 O O . SER A 1 87 ? -10.559 -22.783 4.560 1.00 56.75 87 SER A O 1
ATOM 674 N N . ASN A 1 88 ? -10.215 -24.898 5.210 1.00 61.31 88 ASN A N 1
ATOM 675 C CA . ASN A 1 88 ? -9.540 -24.590 6.470 1.00 61.31 88 ASN A CA 1
ATOM 676 C C . ASN A 1 88 ? -8.030 -24.868 6.440 1.00 61.31 88 ASN A C 1
ATOM 678 O O . ASN A 1 88 ? -7.461 -25.183 7.484 1.00 61.31 88 ASN A O 1
ATOM 682 N N . VAL A 1 89 ? -7.350 -24.783 5.287 1.00 70.94 89 VAL A N 1
ATOM 683 C CA . VAL A 1 89 ? -5.877 -24.818 5.316 1.00 70.94 89 VAL A CA 1
ATOM 684 C C . VAL A 1 89 ? -5.391 -23.566 6.058 1.00 70.94 89 VAL A C 1
ATOM 686 O O . VAL A 1 89 ? -5.596 -22.455 5.555 1.00 70.94 89 VAL A O 1
ATOM 689 N N . PRO A 1 90 ? -4.762 -23.709 7.242 1.00 72.94 90 PRO A N 1
ATOM 690 C CA . PRO A 1 90 ? -4.322 -22.568 8.026 1.00 72.94 90 PRO A CA 1
ATOM 691 C C . PRO A 1 90 ? -3.352 -21.744 7.186 1.00 72.94 90 PRO A C 1
ATOM 693 O O . PRO A 1 90 ? -2.402 -22.264 6.601 1.00 72.94 90 PRO A O 1
ATOM 696 N N . VAL A 1 91 ? -3.624 -20.445 7.074 1.00 78.94 91 VAL A N 1
ATOM 697 C CA . VAL A 1 91 ? -2.728 -19.543 6.358 1.00 78.94 91 VAL A CA 1
ATOM 698 C C . VAL A 1 91 ? -1.446 -19.424 7.168 1.00 78.94 91 VAL A C 1
ATOM 700 O O . VAL A 1 91 ? -1.465 -18.935 8.297 1.00 78.94 91 VAL A O 1
ATOM 703 N N . SER A 1 92 ? -0.339 -19.882 6.590 1.00 85.44 92 SER A N 1
ATOM 704 C CA . SER A 1 92 ? 0.968 -19.751 7.213 1.00 85.44 92 SER A CA 1
ATOM 705 C C . SER A 1 92 ? 1.312 -18.264 7.351 1.00 85.44 92 SER A C 1
ATOM 707 O O . SER A 1 92 ? 1.197 -17.497 6.395 1.00 85.44 92 SER A O 1
ATOM 709 N N . LEU A 1 93 ? 1.729 -17.828 8.541 1.00 84.50 93 LEU A N 1
ATOM 710 C CA . LEU A 1 93 ? 2.206 -16.458 8.778 1.00 84.50 93 LEU A CA 1
ATOM 711 C C . LEU A 1 93 ? 3.269 -15.974 7.770 1.00 84.50 93 LEU A C 1
ATOM 713 O O . LEU A 1 93 ? 3.148 -14.839 7.307 1.00 84.50 93 LEU A O 1
ATOM 717 N N . PRO A 1 94 ? 4.289 -16.770 7.386 1.00 87.12 94 PRO A N 1
ATOM 718 C CA . PRO A 1 94 ? 5.222 -16.357 6.338 1.00 87.12 94 PRO A CA 1
ATOM 719 C C . PRO A 1 94 ? 4.542 -16.091 4.987 1.00 87.12 94 PRO A C 1
ATOM 721 O O . PRO A 1 94 ? 4.932 -15.147 4.300 1.00 87.12 94 PRO A O 1
ATOM 724 N N . ASP A 1 95 ? 3.488 -16.832 4.633 1.00 86.25 95 ASP A N 1
ATOM 725 C CA . ASP A 1 95 ? 2.749 -16.593 3.386 1.00 86.25 95 ASP A CA 1
ATOM 726 C C . ASP A 1 95 ? 2.000 -15.255 3.427 1.00 86.25 95 ASP A C 1
ATOM 728 O O . ASP A 1 95 ? 1.921 -14.553 2.419 1.00 86.25 95 ASP A O 1
ATOM 732 N N . LEU A 1 96 ? 1.502 -14.852 4.603 1.00 84.50 96 LEU A N 1
ATOM 733 C CA . LEU A 1 96 ? 0.892 -13.531 4.793 1.00 84.50 96 LEU A CA 1
ATOM 734 C C . LEU A 1 96 ? 1.902 -12.396 4.606 1.00 84.50 96 LEU A C 1
ATOM 736 O O . LEU A 1 96 ? 1.553 -11.370 4.024 1.00 84.50 96 LEU A O 1
ATOM 740 N N . ARG A 1 97 ? 3.152 -12.582 5.049 1.00 88.00 97 ARG A N 1
ATOM 741 C CA . ARG A 1 97 ? 4.224 -11.589 4.859 1.00 88.00 97 ARG A CA 1
ATOM 742 C C . ARG A 1 97 ? 4.602 -11.426 3.392 1.00 88.00 97 ARG A C 1
ATOM 744 O O . ARG A 1 97 ? 4.804 -10.303 2.937 1.00 88.00 97 ARG A O 1
ATOM 751 N N . ALA A 1 98 ? 4.667 -12.533 2.654 1.00 87.81 98 ALA A N 1
ATOM 752 C CA . ALA A 1 98 ? 5.062 -12.544 1.247 1.00 87.81 98 ALA A CA 1
ATOM 753 C C . ALA A 1 98 ? 3.944 -12.127 0.274 1.00 87.81 98 ALA A C 1
ATOM 755 O O . ALA A 1 98 ? 4.201 -11.925 -0.917 1.00 87.81 98 ALA A O 1
ATOM 756 N N . ASN A 1 99 ? 2.713 -11.975 0.766 1.00 87.25 99 ASN A N 1
ATOM 757 C CA . ASN A 1 99 ? 1.544 -11.736 -0.066 1.00 87.25 99 ASN A CA 1
ATOM 758 C C . ASN A 1 99 ? 1.668 -10.424 -0.866 1.00 87.25 99 ASN A C 1
ATOM 760 O O . ASN A 1 99 ? 1.862 -9.348 -0.299 1.00 87.25 99 ASN A O 1
ATOM 764 N N . GLN A 1 100 ? 1.526 -10.512 -2.193 1.00 88.25 100 GLN A N 1
ATOM 765 C CA . GLN A 1 100 ? 1.584 -9.385 -3.145 1.00 88.25 100 GLN A CA 1
ATOM 766 C C . GLN A 1 100 ? 2.926 -8.634 -3.227 1.00 88.25 100 GLN A C 1
ATOM 768 O O . GLN A 1 100 ? 2.990 -7.611 -3.911 1.00 88.25 100 GLN A O 1
ATOM 773 N N . LEU A 1 101 ? 4.002 -9.107 -2.584 1.00 93.38 101 LEU A N 1
ATOM 774 C CA . LEU A 1 101 ? 5.311 -8.440 -2.671 1.00 93.38 101 LEU A CA 1
ATOM 775 C C . LEU A 1 101 ? 5.811 -8.388 -4.115 1.00 93.38 101 LEU A C 1
ATOM 777 O O . LEU A 1 101 ? 6.215 -7.334 -4.602 1.00 93.38 101 LEU A O 1
ATOM 781 N N . LEU A 1 102 ? 5.729 -9.524 -4.810 1.00 93.94 102 LEU A N 1
ATOM 782 C CA . LEU A 1 102 ? 6.190 -9.637 -6.186 1.00 93.94 102 LEU A CA 1
ATOM 783 C C . LEU A 1 102 ? 5.313 -8.838 -7.158 1.00 93.94 102 LEU A C 1
ATOM 785 O O . LEU A 1 102 ? 5.851 -8.157 -8.029 1.00 93.94 102 LEU A O 1
ATOM 789 N N . ASP A 1 103 ? 3.987 -8.870 -6.972 1.00 92.88 103 ASP A N 1
ATOM 790 C CA . ASP A 1 103 ? 3.041 -8.080 -7.771 1.00 92.88 103 ASP A CA 1
ATOM 791 C C . ASP A 1 103 ? 3.429 -6.593 -7.722 1.00 92.88 103 ASP A C 1
ATOM 793 O O . ASP A 1 103 ? 3.556 -5.951 -8.764 1.00 92.88 103 ASP A O 1
ATOM 797 N N . SER A 1 104 ? 3.685 -6.068 -6.516 1.00 93.12 104 SER A N 1
ATOM 798 C CA . SER A 1 104 ? 4.082 -4.673 -6.291 1.00 93.12 104 SER A CA 1
ATOM 799 C C . SER A 1 104 ? 5.490 -4.350 -6.816 1.00 93.12 104 SER A C 1
ATOM 801 O O . SER A 1 104 ? 5.718 -3.246 -7.315 1.00 93.12 104 SER A O 1
ATOM 803 N N . ALA A 1 105 ? 6.435 -5.292 -6.742 1.00 95.75 105 ALA A N 1
ATOM 804 C CA . ALA A 1 105 ? 7.782 -5.123 -7.289 1.00 95.75 105 ALA A CA 1
ATOM 805 C C . ALA A 1 105 ? 7.754 -4.975 -8.818 1.00 95.75 105 ALA A C 1
ATOM 807 O O . ALA A 1 105 ? 8.325 -4.031 -9.371 1.00 95.75 105 ALA A O 1
ATOM 808 N N . ILE A 1 106 ? 7.055 -5.892 -9.496 1.00 95.94 106 ILE A N 1
ATOM 809 C CA . ILE A 1 106 ? 6.969 -5.935 -10.958 1.00 95.94 106 ILE A CA 1
ATOM 810 C C . ILE A 1 106 ? 6.157 -4.751 -11.480 1.00 95.94 106 ILE A C 1
ATOM 812 O O . ILE A 1 106 ? 6.578 -4.120 -12.451 1.00 95.94 106 ILE A O 1
ATOM 816 N N . SER A 1 107 ? 5.036 -4.398 -10.842 1.00 94.69 107 SER A N 1
ATOM 817 C CA . SER A 1 107 ? 4.242 -3.238 -11.267 1.00 94.69 107 SER A CA 1
ATOM 818 C C . SER A 1 107 ? 5.010 -1.927 -11.091 1.00 94.69 107 SER A C 1
ATOM 820 O O . SER A 1 107 ? 5.017 -1.098 -12.000 1.00 94.69 107 SER A O 1
ATOM 822 N N . GLY A 1 108 ? 5.721 -1.754 -9.971 1.00 93.12 108 GLY A N 1
ATOM 823 C CA . GLY A 1 108 ? 6.559 -0.579 -9.717 1.00 93.12 108 GLY A CA 1
ATOM 824 C C . GLY A 1 108 ? 7.689 -0.438 -10.734 1.00 93.12 108 GLY A C 1
ATOM 825 O O . GLY A 1 108 ? 7.852 0.622 -11.342 1.00 93.12 108 GLY A O 1
ATOM 826 N N . ALA A 1 109 ? 8.420 -1.528 -10.980 1.00 96.44 109 ALA A N 1
ATOM 827 C CA . ALA A 1 109 ? 9.474 -1.564 -11.988 1.00 96.44 109 ALA A CA 1
ATOM 828 C C . ALA A 1 109 ? 8.927 -1.281 -13.397 1.00 96.44 109 ALA A C 1
ATOM 830 O O . ALA A 1 109 ? 9.521 -0.503 -14.140 1.00 96.44 109 ALA A O 1
ATOM 831 N N . SER A 1 110 ? 7.775 -1.853 -13.754 1.00 95.12 110 SER A N 1
ATOM 832 C CA . SER A 1 110 ? 7.164 -1.680 -15.077 1.00 95.12 110 SER A CA 1
ATOM 833 C C . SER A 1 110 ? 6.736 -0.234 -15.323 1.00 95.12 110 SER A C 1
ATOM 835 O O . SER A 1 110 ? 7.099 0.343 -16.346 1.00 95.12 110 SER A O 1
ATOM 837 N N . VAL A 1 111 ? 6.023 0.387 -14.378 1.00 95.19 111 VAL A N 1
ATOM 838 C CA . VAL A 1 111 ? 5.557 1.778 -14.520 1.00 95.19 111 VAL A CA 1
ATOM 839 C C . VAL A 1 111 ? 6.731 2.750 -14.621 1.00 95.19 111 VAL A C 1
ATOM 841 O O . VAL A 1 111 ? 6.753 3.595 -15.517 1.00 95.19 111 VAL A O 1
ATOM 844 N N . VAL A 1 112 ? 7.741 2.611 -13.756 1.00 93.69 112 VAL A N 1
ATOM 845 C CA . VAL A 1 112 ? 8.928 3.482 -13.796 1.00 93.69 112 VAL A CA 1
ATOM 846 C C . VAL A 1 112 ? 9.769 3.236 -15.049 1.00 93.69 112 VAL A C 1
ATOM 848 O O . VAL A 1 112 ? 10.313 4.192 -15.610 1.00 93.69 112 VAL A O 1
ATOM 851 N N . GLY A 1 113 ? 9.829 1.991 -15.524 1.00 94.19 113 GLY A N 1
ATOM 852 C CA . GLY A 1 113 ? 10.491 1.618 -16.771 1.00 94.19 113 GLY A CA 1
ATOM 853 C C . GLY A 1 113 ? 9.841 2.261 -17.990 1.00 94.19 113 GLY A C 1
ATOM 854 O O . GLY A 1 113 ? 10.531 2.913 -18.771 1.00 94.19 113 GLY A O 1
ATOM 855 N N . VAL A 1 114 ? 8.514 2.162 -18.115 1.00 94.62 114 VAL A N 1
ATOM 856 C CA . VAL A 1 114 ? 7.749 2.812 -19.194 1.00 94.62 114 VAL A CA 1
ATOM 857 C C . VAL A 1 114 ? 7.927 4.329 -19.141 1.00 94.62 114 VAL A C 1
ATOM 859 O O . VAL A 1 114 ? 8.212 4.955 -20.161 1.00 94.62 114 VAL A O 1
ATOM 862 N N . PHE A 1 115 ? 7.845 4.924 -17.950 1.00 93.69 115 PHE A N 1
ATOM 863 C CA . PHE A 1 115 ? 8.050 6.361 -17.775 1.00 93.69 115 PHE A CA 1
ATOM 864 C C . PHE A 1 115 ? 9.453 6.818 -18.220 1.00 93.69 115 PHE A C 1
ATOM 866 O O . PHE A 1 115 ? 9.589 7.826 -18.922 1.00 93.69 115 PHE A O 1
ATOM 873 N N . HIS A 1 116 ? 10.502 6.066 -17.869 1.00 92.81 116 HIS A N 1
ATOM 874 C CA . HIS A 1 116 ? 11.873 6.362 -18.304 1.00 92.81 116 HIS A CA 1
ATOM 875 C C . HIS A 1 116 ? 12.081 6.138 -19.804 1.00 92.81 116 HIS A C 1
ATOM 877 O O . HIS A 1 116 ? 12.754 6.951 -20.442 1.00 92.81 116 HIS A O 1
ATOM 883 N N . ALA A 1 117 ? 11.484 5.085 -20.370 1.00 93.06 117 ALA A N 1
ATOM 884 C CA . ALA A 1 117 ? 11.550 4.785 -21.797 1.00 93.06 117 ALA A CA 1
ATOM 885 C C . ALA A 1 117 ? 10.949 5.922 -22.637 1.00 93.06 117 ALA A C 1
ATOM 887 O O . ALA A 1 117 ? 11.561 6.365 -23.609 1.00 93.06 117 ALA A O 1
ATOM 888 N N . ILE A 1 118 ? 9.802 6.463 -22.211 1.00 94.25 118 ILE A N 1
ATOM 889 C CA . ILE A 1 118 ? 9.162 7.617 -22.861 1.00 94.25 118 ILE A CA 1
ATOM 890 C C . ILE A 1 118 ? 10.014 8.882 -22.690 1.00 94.25 118 ILE A C 1
ATOM 892 O O . ILE A 1 118 ? 10.174 9.658 -23.630 1.00 94.25 118 ILE A O 1
ATOM 896 N N . SER A 1 119 ? 10.616 9.070 -21.514 1.00 93.56 119 SER A N 1
ATOM 897 C CA . SER A 1 119 ? 11.424 10.256 -21.203 1.00 93.56 119 SER A CA 1
ATOM 898 C C . SER A 1 119 ? 12.804 10.279 -21.880 1.00 93.56 119 SER A C 1
ATOM 900 O O . SER A 1 119 ? 13.518 11.271 -21.741 1.00 93.56 119 SER A O 1
ATOM 902 N N . ARG A 1 120 ? 13.208 9.206 -22.583 1.00 92.06 120 ARG A N 1
ATOM 903 C CA . ARG A 1 120 ? 14.527 9.046 -23.237 1.00 92.06 120 ARG A CA 1
ATOM 904 C C . ARG A 1 120 ? 15.723 9.363 -22.323 1.00 92.06 120 ARG A C 1
ATOM 906 O O . ARG A 1 120 ? 16.761 9.832 -22.787 1.00 92.06 120 ARG A O 1
ATOM 913 N N . ARG A 1 121 ? 15.588 9.126 -21.015 1.00 89.94 121 ARG A N 1
ATOM 914 C CA . ARG A 1 121 ? 16.659 9.383 -20.041 1.00 89.94 121 ARG A CA 1
ATOM 915 C C . ARG A 1 121 ? 17.559 8.151 -19.900 1.00 89.94 121 ARG A C 1
ATOM 917 O O . ARG A 1 121 ? 17.032 7.044 -19.765 1.00 89.94 121 ARG A O 1
ATOM 924 N N . PRO A 1 122 ? 18.897 8.309 -19.903 1.00 91.75 122 PRO A N 1
ATOM 925 C CA . PRO A 1 122 ? 19.793 7.206 -19.574 1.00 91.75 122 PRO A CA 1
ATOM 926 C C . PRO A 1 122 ? 19.557 6.763 -18.121 1.00 91.75 122 PRO A C 1
ATOM 928 O O . PRO A 1 122 ? 19.192 7.572 -17.271 1.00 91.75 122 PRO A O 1
ATOM 931 N N . GLY A 1 123 ? 19.754 5.473 -17.835 1.00 91.81 123 GLY A N 1
ATOM 932 C CA . GLY A 1 123 ? 19.574 4.928 -16.483 1.00 91.81 123 GLY A CA 1
ATOM 933 C C . GLY A 1 123 ? 18.187 4.344 -16.179 1.00 91.81 123 GLY A C 1
ATOM 934 O O . GLY A 1 123 ? 17.811 4.253 -15.015 1.00 91.81 123 GLY A O 1
ATOM 935 N N . ALA A 1 124 ? 17.433 3.896 -17.189 1.00 93.06 124 ALA A N 1
ATOM 936 C CA . ALA A 1 124 ? 16.137 3.241 -16.971 1.00 93.06 124 ALA A CA 1
ATOM 937 C C . ALA A 1 124 ? 16.240 1.984 -16.081 1.00 93.06 124 ALA A C 1
ATOM 939 O O . ALA A 1 124 ? 15.462 1.828 -15.149 1.00 93.06 124 ALA A O 1
ATOM 940 N N . ILE A 1 125 ? 17.233 1.118 -16.314 1.00 95.31 125 ILE A N 1
ATOM 941 C CA . ILE A 1 125 ? 17.414 -0.140 -15.564 1.00 95.31 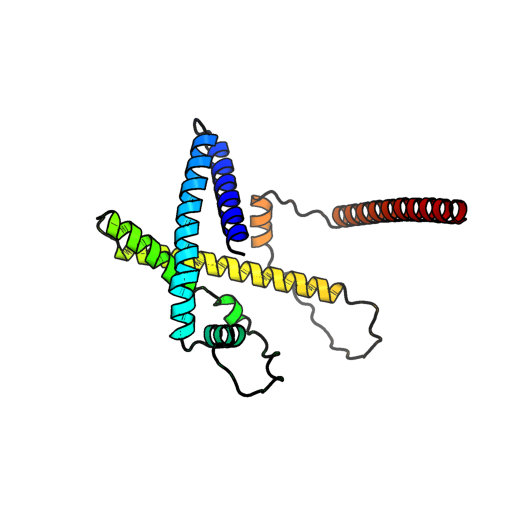125 ILE A CA 1
ATOM 942 C C . ILE A 1 125 ? 17.600 0.095 -14.051 1.00 95.31 125 ILE A C 1
ATOM 944 O O . ILE A 1 125 ? 16.823 -0.464 -13.273 1.00 95.31 125 ILE A O 1
ATOM 948 N N . PRO A 1 126 ? 18.556 0.927 -13.585 1.00 95.62 126 PRO A N 1
ATOM 949 C CA . PRO A 1 126 ? 18.695 1.186 -12.151 1.00 95.62 126 PRO A CA 1
ATOM 950 C C . PRO A 1 126 ? 17.463 1.890 -11.558 1.00 95.62 126 PRO A C 1
ATOM 952 O O . PRO A 1 126 ? 17.101 1.619 -10.412 1.00 95.62 126 PRO A O 1
ATOM 955 N N . ALA A 1 127 ? 16.762 2.731 -12.328 1.00 92.81 127 ALA A N 1
ATOM 956 C CA . ALA A 1 127 ? 15.503 3.331 -11.883 1.00 92.81 127 ALA A CA 1
ATOM 957 C C . ALA A 1 127 ? 14.3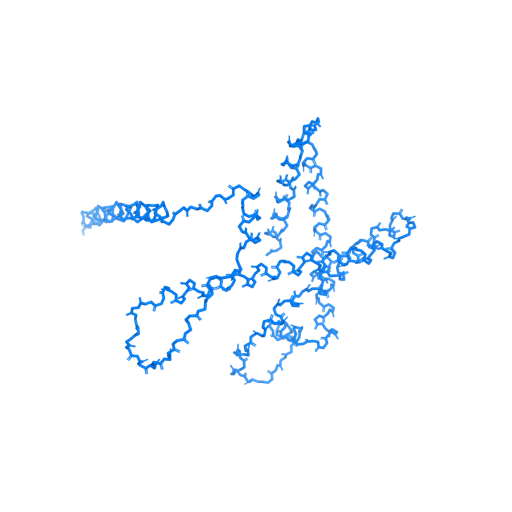96 2.277 -11.690 1.00 92.81 127 ALA A C 1
ATOM 959 O O . ALA A 1 127 ? 13.682 2.310 -10.690 1.00 92.81 127 ALA A O 1
ATOM 960 N N . MET A 1 128 ? 14.287 1.295 -12.589 1.00 95.56 128 MET A N 1
ATOM 961 C CA . MET A 1 128 ? 13.347 0.176 -12.452 1.00 95.56 128 MET A CA 1
ATOM 962 C C . MET A 1 128 ? 13.661 -0.680 -11.223 1.00 95.56 128 MET A C 1
ATOM 964 O O . MET A 1 128 ? 12.753 -1.023 -10.466 1.00 95.56 128 MET A O 1
ATOM 968 N N . MET A 1 129 ? 14.939 -1.002 -11.000 1.00 96.94 129 MET A N 1
ATOM 969 C CA . MET A 1 129 ? 15.362 -1.814 -9.853 1.00 96.94 129 MET A CA 1
ATOM 970 C C . MET A 1 129 ? 15.106 -1.103 -8.524 1.00 96.94 129 MET A C 1
ATOM 972 O O . MET A 1 129 ? 14.557 -1.706 -7.603 1.00 96.94 129 MET A O 1
ATOM 976 N N . THR A 1 130 ? 15.454 0.182 -8.425 1.00 95.38 130 THR A N 1
ATOM 977 C CA . THR A 1 130 ? 15.203 0.970 -7.207 1.00 95.38 130 THR A CA 1
ATOM 978 C C . THR A 1 130 ? 13.709 1.130 -6.949 1.00 95.38 130 THR A C 1
ATOM 980 O O . THR A 1 130 ? 13.266 0.911 -5.823 1.00 95.38 130 THR A O 1
ATOM 983 N N . ALA A 1 131 ? 12.909 1.410 -7.981 1.00 93.56 131 ALA A N 1
ATOM 984 C CA . ALA A 1 131 ? 11.457 1.490 -7.860 1.00 93.56 131 ALA A CA 1
ATOM 985 C C . ALA A 1 131 ? 10.834 0.167 -7.393 1.00 93.56 131 ALA A C 1
ATOM 987 O O . ALA A 1 131 ? 10.014 0.169 -6.474 1.00 93.56 131 ALA A O 1
ATOM 988 N N . GLY A 1 132 ? 11.249 -0.960 -7.979 1.00 95.50 132 GLY A N 1
ATOM 989 C CA . GLY A 1 132 ? 10.802 -2.290 -7.564 1.00 95.50 132 GLY A CA 1
ATOM 990 C C . GLY A 1 132 ? 11.169 -2.600 -6.111 1.00 95.50 132 GLY A C 1
ATOM 991 O O . GLY A 1 132 ? 10.315 -3.048 -5.343 1.00 95.50 132 GLY A O 1
ATOM 992 N N . ALA A 1 133 ? 12.403 -2.297 -5.697 1.00 96.25 133 ALA A N 1
ATOM 993 C CA . ALA A 1 133 ? 12.864 -2.495 -4.322 1.00 96.25 133 ALA A CA 1
ATOM 994 C C . ALA A 1 133 ? 12.078 -1.638 -3.316 1.00 96.25 133 ALA A C 1
ATOM 996 O O . ALA A 1 133 ? 11.604 -2.154 -2.303 1.00 96.25 133 ALA A O 1
ATOM 997 N N . VAL A 1 134 ? 11.869 -0.354 -3.619 1.00 95.50 134 VAL A N 1
ATOM 998 C CA . VAL A 1 134 ? 11.083 0.559 -2.776 1.00 95.50 134 VAL A CA 1
ATOM 999 C C . VAL A 1 134 ? 9.631 0.088 -2.664 1.00 95.50 134 VAL A C 1
ATOM 1001 O O . VAL A 1 134 ? 9.097 0.028 -1.558 1.00 95.50 134 VAL A O 1
ATOM 1004 N N . CYS A 1 135 ? 9.000 -0.312 -3.773 1.00 92.62 135 CYS A N 1
ATOM 1005 C CA . CYS A 1 135 ? 7.630 -0.838 -3.752 1.00 92.62 135 CYS A CA 1
ATOM 1006 C C . CYS A 1 135 ? 7.523 -2.135 -2.937 1.00 92.62 135 CYS A C 1
ATOM 1008 O O . CYS A 1 135 ? 6.557 -2.315 -2.196 1.00 92.62 135 CYS A O 1
ATOM 1010 N N . THR A 1 136 ? 8.528 -3.011 -3.025 1.00 95.00 136 THR A N 1
ATOM 1011 C CA . THR A 1 136 ? 8.599 -4.248 -2.229 1.00 95.00 136 THR A CA 1
ATOM 1012 C C . THR A 1 136 ? 8.698 -3.936 -0.740 1.00 95.00 136 THR A C 1
ATOM 1014 O O . THR A 1 136 ? 7.961 -4.510 0.057 1.00 95.00 136 THR A O 1
ATOM 1017 N N . LEU A 1 137 ? 9.567 -2.996 -0.360 1.00 94.88 137 LEU A N 1
ATOM 1018 C CA . LEU A 1 137 ? 9.759 -2.595 1.033 1.00 94.88 137 LEU A CA 1
ATOM 1019 C C . LEU A 1 137 ? 8.487 -1.970 1.618 1.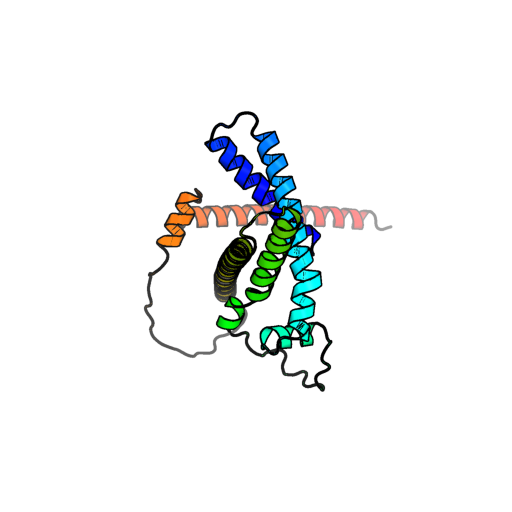00 94.88 137 LEU A C 1
ATOM 1021 O O . LEU A 1 137 ? 8.077 -2.323 2.723 1.00 94.88 137 LEU A O 1
ATOM 1025 N N . LEU A 1 138 ? 7.823 -1.092 0.862 1.00 90.81 138 LEU A N 1
ATOM 1026 C CA . LEU A 1 138 ? 6.549 -0.493 1.268 1.00 90.81 138 LEU A CA 1
ATOM 1027 C C . LEU A 1 138 ? 5.454 -1.551 1.447 1.00 90.81 138 LEU A C 1
ATOM 1029 O O . LEU A 1 138 ? 4.735 -1.530 2.447 1.00 90.81 138 LEU A O 1
ATOM 1033 N N . GLN A 1 139 ? 5.345 -2.495 0.509 1.00 92.19 139 GLN A N 1
ATOM 1034 C CA . GLN A 1 139 ? 4.369 -3.580 0.600 1.00 92.19 139 GLN A CA 1
ATOM 1035 C C . GLN A 1 139 ? 4.668 -4.507 1.787 1.00 92.19 139 GLN A C 1
ATOM 1037 O O . GLN A 1 139 ? 3.743 -4.916 2.485 1.00 92.19 139 GLN A O 1
ATOM 1042 N N . TYR A 1 140 ? 5.944 -4.785 2.062 1.00 94.19 140 TYR A N 1
ATOM 1043 C CA . TYR A 1 140 ? 6.369 -5.560 3.226 1.00 94.19 140 TYR A CA 1
ATOM 1044 C C . TYR A 1 140 ? 5.973 -4.874 4.535 1.00 94.19 140 TYR A C 1
ATOM 1046 O O . TYR A 1 140 ? 5.343 -5.496 5.389 1.00 94.19 140 TYR A O 1
ATOM 1054 N N . GLY A 1 141 ? 6.250 -3.572 4.664 1.00 92.50 141 GLY A N 1
ATOM 1055 C CA . GLY A 1 141 ? 5.837 -2.791 5.831 1.00 92.50 141 GLY A CA 1
ATOM 1056 C C . GLY A 1 141 ? 4.319 -2.797 6.034 1.00 92.50 141 GLY A C 1
ATOM 1057 O O . GLY A 1 141 ? 3.841 -2.989 7.150 1.00 92.50 141 GLY A O 1
ATOM 1058 N N . TYR A 1 142 ? 3.544 -2.664 4.954 1.00 91.12 142 TYR A N 1
ATOM 1059 C CA . TYR A 1 142 ? 2.083 -2.761 5.015 1.00 91.12 142 TYR A CA 1
ATOM 1060 C C . TYR A 1 142 ? 1.599 -4.147 5.474 1.00 91.12 142 TYR A C 1
ATOM 1062 O O . TYR A 1 142 ? 0.664 -4.246 6.274 1.00 91.12 142 TYR A O 1
ATOM 1070 N N . ASN A 1 143 ? 2.240 -5.219 5.003 1.00 92.31 143 ASN A N 1
ATOM 1071 C CA . ASN A 1 143 ? 1.905 -6.586 5.399 1.00 92.31 143 ASN A CA 1
ATOM 1072 C C . ASN A 1 143 ? 2.207 -6.833 6.886 1.00 92.31 143 ASN A C 1
ATOM 1074 O O . ASN A 1 143 ? 1.361 -7.392 7.584 1.00 92.31 143 ASN A O 1
ATOM 1078 N N . GLU A 1 144 ? 3.345 -6.356 7.395 1.00 92.06 144 GLU A N 1
ATOM 1079 C CA . GLU A 1 144 ? 3.680 -6.422 8.826 1.00 92.06 144 GLU A CA 1
ATOM 1080 C C . GLU A 1 144 ? 2.657 -5.665 9.687 1.00 92.06 144 GLU A C 1
ATOM 1082 O O . GLU A 1 144 ? 2.135 -6.218 10.656 1.00 92.06 144 GLU A O 1
ATOM 1087 N N . LEU A 1 145 ? 2.267 -4.447 9.291 1.00 90.44 145 LEU A N 1
ATOM 1088 C CA . LEU A 1 145 ? 1.226 -3.686 9.996 1.00 90.44 145 LEU A CA 1
ATOM 1089 C C . LEU A 1 145 ? -0.118 -4.427 10.033 1.00 90.44 145 LEU A C 1
ATOM 1091 O O . LEU A 1 145 ? -0.815 -4.404 11.050 1.00 90.44 145 LEU A O 1
ATOM 1095 N N . ASN A 1 146 ? -0.484 -5.115 8.951 1.00 88.38 146 ASN A N 1
ATOM 1096 C CA . ASN A 1 146 ? -1.696 -5.930 8.921 1.00 88.38 146 ASN A CA 1
ATOM 1097 C C . ASN A 1 146 ? -1.606 -7.150 9.838 1.00 88.38 146 ASN A C 1
ATOM 1099 O O . ASN A 1 146 ? -2.598 -7.477 10.486 1.00 88.38 146 ASN A O 1
ATOM 1103 N N . ILE A 1 147 ? -0.447 -7.804 9.926 1.00 90.69 147 ILE A N 1
ATOM 1104 C CA . ILE A 1 147 ? -0.236 -8.923 10.854 1.00 90.69 147 ILE A CA 1
ATOM 1105 C C . ILE A 1 147 ? -0.367 -8.435 12.296 1.00 90.69 147 ILE A C 1
ATOM 1107 O O . ILE A 1 147 ? -1.116 -9.034 13.066 1.00 90.69 147 ILE A O 1
ATOM 1111 N N . VAL A 1 148 ? 0.275 -7.318 12.644 1.00 90.38 148 VAL A N 1
ATOM 1112 C CA . VAL A 1 148 ? 0.161 -6.705 13.978 1.00 90.38 148 VAL A CA 1
ATOM 1113 C C . VAL A 1 148 ? -1.295 -6.361 14.291 1.00 90.38 148 VAL A C 1
ATOM 1115 O O . VAL A 1 148 ? -1.800 -6.693 15.363 1.00 90.38 148 VAL A O 1
ATOM 1118 N N . ARG A 1 149 ? -2.017 -5.765 13.337 1.00 91.94 149 ARG A N 1
ATOM 1119 C CA . ARG A 1 149 ? -3.447 -5.474 13.485 1.00 91.94 149 ARG A CA 1
ATOM 1120 C C . ARG A 1 149 ? -4.276 -6.743 13.689 1.00 91.94 149 ARG A C 1
ATOM 1122 O O . ARG A 1 149 ? -5.171 -6.746 14.528 1.00 91.94 149 ARG A O 1
ATOM 1129 N N . LEU A 1 150 ? -4.018 -7.801 12.924 1.00 87.56 150 LEU A N 1
ATOM 1130 C CA . LEU A 1 150 ? -4.728 -9.074 13.054 1.00 87.56 150 LEU A CA 1
ATOM 1131 C C . LEU A 1 150 ? -4.473 -9.713 14.419 1.00 87.56 150 LEU A C 1
ATOM 1133 O O . LEU A 1 150 ? -5.424 -10.171 15.042 1.00 87.56 150 LEU A O 1
ATOM 1137 N N . GLN A 1 151 ? -3.230 -9.680 14.904 1.00 89.88 151 GLN A N 1
ATOM 1138 C CA . GLN A 1 151 ? -2.870 -10.143 16.246 1.00 89.88 151 GLN A CA 1
ATOM 1139 C C . GLN A 1 151 ? -3.556 -9.315 17.337 1.00 89.88 151 GLN A C 1
ATOM 1141 O O . GLN A 1 151 ? -4.043 -9.861 18.324 1.00 89.88 151 GLN A O 1
ATOM 1146 N N . TYR A 1 152 ? -3.637 -7.998 17.155 1.00 90.19 152 TYR A N 1
ATOM 1147 C CA . TYR A 1 152 ? -4.350 -7.120 18.077 1.00 90.19 152 TYR A CA 1
ATOM 1148 C C . TYR A 1 152 ? -5.850 -7.450 18.121 1.00 90.19 152 TYR A C 1
ATOM 1150 O O . TYR A 1 152 ? -6.412 -7.651 19.195 1.00 90.19 152 TYR A O 1
ATOM 1158 N N . ILE A 1 153 ? -6.492 -7.591 16.956 1.00 88.31 153 ILE A N 1
ATOM 1159 C CA . ILE A 1 153 ? -7.913 -7.954 16.861 1.00 88.31 153 ILE A CA 1
ATOM 1160 C C . ILE A 1 153 ? -8.164 -9.364 17.412 1.00 88.31 153 ILE A C 1
ATOM 1162 O O . ILE A 1 153 ? -9.184 -9.583 18.064 1.00 88.31 153 ILE A O 1
ATOM 1166 N N . SER A 1 154 ? -7.265 -10.325 17.176 1.00 87.38 154 SER A N 1
ATOM 1167 C CA . SER A 1 154 ? -7.423 -11.686 17.695 1.00 87.38 154 SER A CA 1
ATOM 1168 C C . SER A 1 154 ? -7.339 -11.718 19.217 1.00 87.38 154 SER A C 1
ATOM 1170 O O . SER A 1 154 ? -8.186 -12.356 19.837 1.00 87.38 154 SER A O 1
ATOM 1172 N N . ARG A 1 155 ? -6.393 -10.977 19.811 1.00 87.94 155 ARG A N 1
ATOM 1173 C CA . ARG A 1 155 ? -6.291 -10.811 21.270 1.00 87.94 155 ARG A CA 1
ATOM 1174 C C . ARG A 1 155 ? -7.551 -10.172 21.841 1.00 87.94 155 ARG A C 1
ATOM 1176 O O . ARG A 1 155 ? -8.132 -10.708 22.774 1.00 87.94 155 ARG A O 1
ATOM 1183 N N . LEU A 1 156 ? -8.035 -9.102 21.212 1.00 85.06 156 LEU A N 1
ATOM 1184 C CA . LEU A 1 156 ? -9.255 -8.423 21.646 1.00 85.06 156 LEU A CA 1
ATOM 1185 C C . LEU A 1 156 ? -10.486 -9.340 21.556 1.00 85.06 156 LEU A C 1
ATOM 1187 O O . LEU A 1 156 ? -11.371 -9.284 22.404 1.00 85.06 156 LEU A O 1
ATOM 1191 N N . ARG A 1 157 ? -10.563 -10.205 20.538 1.00 84.75 157 ARG A N 1
ATOM 1192 C CA . ARG A 1 157 ? -11.651 -11.185 20.400 1.00 84.75 157 ARG A CA 1
ATOM 1193 C C . ARG A 1 157 ? -11.574 -12.291 21.451 1.00 84.75 157 ARG A C 1
ATOM 1195 O O . ARG A 1 157 ? -12.620 -12.761 21.884 1.00 84.75 157 ARG A O 1
ATOM 1202 N N . GLU A 1 158 ? -10.372 -12.721 21.818 1.00 86.69 158 GLU A N 1
ATOM 1203 C CA . GLU A 1 158 ? -10.143 -13.717 22.868 1.00 86.69 158 GLU A CA 1
ATOM 1204 C C . GLU A 1 158 ? -10.486 -13.155 24.252 1.00 86.69 158 GLU A C 1
ATOM 1206 O O . GLU A 1 158 ? -11.220 -13.792 25.004 1.00 86.69 158 GLU A O 1
ATOM 1211 N N . GLU A 1 159 ? -10.078 -11.917 24.531 1.00 83.50 159 GLU A N 1
ATOM 1212 C CA . GLU A 1 159 ? -10.410 -11.193 25.762 1.00 83.50 159 GLU A CA 1
ATOM 1213 C C . GLU A 1 159 ? -11.905 -10.869 25.883 1.00 83.50 159 GLU A C 1
ATOM 1215 O O . GLU A 1 159 ? -12.448 -10.906 26.979 1.00 83.50 159 GLU A O 1
ATOM 1220 N N . ASN A 1 160 ? -12.600 -10.615 24.766 1.00 75.88 160 ASN A N 1
ATOM 1221 C CA . ASN A 1 160 ? -14.060 -10.445 24.726 1.00 75.88 160 ASN A CA 1
ATOM 1222 C C . ASN A 1 160 ? -14.832 -11.775 24.638 1.00 75.88 160 ASN A C 1
ATOM 1224 O O . ASN A 1 160 ? -16.057 -11.772 24.500 1.00 75.88 160 ASN A O 1
ATOM 1228 N N . ARG A 1 161 ? -14.152 -12.925 24.741 1.00 74.94 161 ARG A N 1
ATOM 1229 C CA . ARG A 1 161 ? -14.788 -14.248 24.794 1.00 74.94 161 ARG A CA 1
ATOM 1230 C C . ARG A 1 161 ? -15.218 -14.764 26.195 1.00 74.94 161 ARG A C 1
ATOM 1232 O O . ARG A 1 161 ? -15.443 -15.973 26.283 1.00 74.94 161 ARG A O 1
ATOM 1239 N N . PRO A 1 162 ? -15.401 -13.989 27.289 1.00 60.84 162 PRO A N 1
ATOM 1240 C CA . PRO A 1 162 ? -15.919 -14.544 28.532 1.00 60.84 162 PRO A CA 1
ATOM 1241 C C . PRO A 1 162 ? -17.446 -14.375 28.593 1.00 60.84 162 PRO A C 1
ATOM 1243 O O . PRO A 1 162 ? -17.936 -13.252 28.633 1.00 60.84 162 PRO A O 1
ATOM 1246 N N . ALA A 1 163 ? -18.183 -15.501 28.565 1.00 57.12 163 ALA A N 1
ATOM 1247 C CA . ALA A 1 163 ? -19.417 -15.769 29.347 1.00 57.12 163 ALA A CA 1
ATOM 1248 C C . ALA A 1 163 ? -20.317 -16.894 28.782 1.00 57.12 163 ALA A C 1
ATOM 1250 O O . ALA A 1 163 ? -21.132 -17.423 29.529 1.00 57.12 163 ALA A O 1
ATOM 1251 N N . MET A 1 164 ? -20.208 -17.299 27.506 1.00 57.38 164 MET A N 1
ATOM 1252 C CA . MET A 1 164 ? -21.146 -18.290 26.922 1.00 57.38 164 MET A CA 1
ATOM 1253 C C . MET A 1 164 ? -20.633 -19.736 26.813 1.00 57.38 164 MET A C 1
ATOM 1255 O O . MET A 1 164 ? -21.358 -20.591 26.314 1.00 57.38 164 MET A O 1
ATOM 1259 N N . ALA A 1 165 ? -19.431 -20.060 27.298 1.00 51.62 165 ALA A N 1
ATOM 1260 C CA . ALA A 1 165 ? -18.978 -21.451 27.363 1.00 51.62 165 ALA A CA 1
ATOM 1261 C C . ALA A 1 165 ? -18.455 -21.789 28.764 1.00 51.62 165 ALA A C 1
ATOM 1263 O O . ALA A 1 165 ? -17.484 -21.207 29.240 1.00 51.62 165 ALA A O 1
ATOM 1264 N N . ALA A 1 166 ? -19.161 -22.722 29.401 1.00 44.72 166 ALA A N 1
ATOM 1265 C CA . ALA A 1 166 ? -18.912 -23.320 30.707 1.00 44.72 166 ALA A CA 1
ATOM 1266 C C . ALA A 1 166 ? -17.510 -23.983 30.819 1.00 44.72 166 ALA A C 1
ATOM 1268 O O . ALA A 1 166 ? -16.815 -24.148 29.811 1.00 44.72 166 ALA A O 1
ATOM 1269 N N . PRO A 1 167 ? -17.068 -24.366 32.034 1.00 53.78 167 PRO A N 1
ATOM 1270 C CA . PRO A 1 167 ? -15.674 -24.645 32.332 1.00 53.78 167 PRO A CA 1
ATOM 1271 C C . PRO A 1 167 ? -15.287 -26.032 31.819 1.00 53.78 167 PRO A C 1
ATOM 1273 O O . PRO A 1 167 ? -15.743 -27.046 32.336 1.00 53.78 167 PRO A O 1
ATOM 1276 N N . SER A 1 168 ? -14.391 -26.092 30.837 1.00 47.84 168 SER A N 1
ATOM 1277 C CA . SER A 1 168 ? -13.610 -27.303 30.595 1.00 47.84 168 SER A CA 1
ATOM 1278 C C . SER A 1 168 ? -12.191 -27.054 31.074 1.00 47.84 168 SER A C 1
ATOM 1280 O O . SER A 1 168 ? -11.350 -26.500 30.370 1.00 47.84 168 SER A O 1
ATOM 1282 N N . SER A 1 169 ? -11.957 -27.479 32.309 1.00 51.94 169 SER A N 1
ATOM 1283 C CA . SER A 1 169 ? -10.657 -27.651 32.937 1.00 51.94 169 SER A CA 1
ATOM 1284 C C . SER A 1 169 ? -9.630 -28.255 31.976 1.00 51.94 169 SER A C 1
ATOM 1286 O O . SER A 1 169 ? -9.701 -29.439 31.652 1.00 51.94 169 SER A O 1
ATOM 1288 N N . LYS A 1 170 ? -8.621 -27.474 31.601 1.00 47.91 170 LYS A N 1
ATOM 1289 C CA . LYS A 1 170 ? -7.246 -27.966 31.495 1.00 47.91 170 LYS A CA 1
ATOM 1290 C C . LYS A 1 170 ? -6.321 -26.873 32.000 1.00 47.91 170 LYS A C 1
ATOM 1292 O O . LYS A 1 170 ? -6.006 -25.920 31.298 1.00 47.91 170 LYS A O 1
ATOM 1297 N N . ALA A 1 171 ? -5.922 -27.047 33.255 1.00 49.91 171 ALA A N 1
ATOM 1298 C CA . ALA A 1 171 ? -4.763 -26.401 33.830 1.00 49.91 171 ALA A CA 1
ATOM 1299 C C . ALA A 1 171 ? -3.563 -26.613 32.899 1.00 49.91 171 ALA A C 1
ATOM 1301 O O . ALA A 1 171 ? -3.178 -27.751 32.616 1.00 49.91 171 ALA A O 1
ATOM 1302 N N . ARG A 1 172 ? -2.972 -25.518 32.427 1.00 41.59 172 ARG A N 1
ATOM 1303 C CA . ARG A 1 172 ? -1.588 -25.516 31.975 1.00 41.59 172 ARG A CA 1
ATOM 1304 C C . ARG A 1 172 ? -0.892 -24.353 32.660 1.00 41.59 172 ARG A C 1
ATOM 1306 O O . ARG A 1 172 ? -1.174 -23.193 32.392 1.00 41.59 172 ARG A O 1
ATOM 1313 N N . ASN A 1 173 ? -0.068 -24.746 33.620 1.00 43.38 173 ASN A N 1
ATOM 1314 C CA . ASN A 1 173 ? 0.726 -23.914 34.502 1.00 43.38 173 ASN A CA 1
ATOM 1315 C C . ASN A 1 173 ? 1.682 -22.993 33.730 1.00 43.38 173 ASN A C 1
ATOM 1317 O O . ASN A 1 173 ? 2.238 -23.397 32.711 1.00 43.38 173 ASN A O 1
ATOM 1321 N N . ASN A 1 174 ? 1.911 -21.822 34.325 1.00 47.44 174 ASN A N 1
ATOM 1322 C CA . ASN A 1 174 ? 3.129 -21.012 34.291 1.00 47.44 174 ASN A CA 1
ATOM 1323 C C . ASN A 1 174 ? 3.748 -20.674 32.930 1.00 47.44 174 ASN A C 1
ATOM 1325 O O . ASN A 1 174 ? 4.562 -21.412 32.379 1.00 47.44 174 ASN A O 1
ATOM 1329 N N . SER A 1 175 ? 3.470 -19.449 32.491 1.00 39.31 175 SER A N 1
ATOM 1330 C CA . SER A 1 175 ? 4.433 -18.531 31.866 1.00 39.31 175 SER A CA 1
ATOM 1331 C C . SER A 1 175 ? 3.905 -17.121 32.186 1.00 39.31 175 SER A C 1
ATOM 1333 O O . SER A 1 175 ? 2.939 -16.673 31.586 1.00 39.31 175 SER A O 1
ATOM 1335 N N . GLU A 1 176 ? 4.296 -16.484 33.293 1.00 48.09 176 GLU A N 1
ATOM 1336 C CA . GLU A 1 176 ? 5.448 -15.567 33.310 1.00 48.09 176 GLU A CA 1
ATOM 1337 C C . GLU A 1 176 ? 6.104 -15.427 31.934 1.00 48.09 176 GLU A C 1
ATOM 1339 O O . GLU A 1 176 ? 6.988 -16.189 31.559 1.00 48.09 176 GLU A O 1
ATOM 1344 N N . SER A 1 177 ? 5.631 -14.460 31.152 1.00 39.97 177 SER A N 1
ATOM 1345 C CA . SER A 1 177 ? 6.357 -13.998 29.976 1.00 39.97 177 SER A CA 1
ATOM 1346 C C . SER A 1 177 ? 6.052 -12.529 29.710 1.00 39.97 177 SER A C 1
ATOM 1348 O O . SER A 1 177 ? 5.040 -12.177 29.108 1.00 39.97 177 SER A O 1
ATOM 1350 N N . GLN A 1 178 ? 6.993 -11.705 30.165 1.00 39.94 178 GLN A N 1
ATOM 1351 C CA . GLN A 1 178 ? 7.610 -10.660 29.352 1.00 39.94 178 GLN A CA 1
ATOM 1352 C C . GLN A 1 178 ? 6.686 -9.560 28.828 1.00 39.94 178 GLN A C 1
ATOM 1354 O O . GLN A 1 178 ? 6.301 -9.476 27.665 1.00 39.94 178 GLN A O 1
ATOM 1359 N N . GLN A 1 179 ? 6.494 -8.605 29.725 1.00 47.34 179 GLN A N 1
ATOM 1360 C CA . GLN A 1 179 ? 6.809 -7.203 29.485 1.00 47.34 179 GLN A CA 1
ATOM 1361 C C . GLN A 1 179 ? 8.152 -7.051 28.730 1.00 47.34 179 GLN A C 1
ATOM 1363 O O . GLN A 1 179 ? 9.192 -6.903 29.352 1.00 47.34 179 GLN A O 1
ATOM 1368 N N . GLU A 1 180 ? 8.162 -7.133 27.398 1.00 50.12 180 GLU A N 1
ATOM 1369 C CA . GLU A 1 180 ? 9.323 -6.771 26.569 1.00 50.12 180 GLU A CA 1
ATOM 1370 C C . GLU A 1 180 ? 8.885 -6.574 25.105 1.00 50.12 180 GLU A C 1
ATOM 1372 O O . GLU A 1 180 ? 8.165 -7.398 24.549 1.00 50.12 180 GLU A O 1
ATOM 1377 N N . SER A 1 181 ? 9.349 -5.486 24.476 1.00 45.44 181 SER A N 1
ATOM 1378 C CA . SER A 1 181 ? 9.155 -5.074 23.066 1.00 45.44 181 SER A CA 1
ATOM 1379 C C . SER A 1 181 ? 7.966 -4.160 22.694 1.00 45.44 181 SER A C 1
ATOM 1381 O O . SER A 1 181 ? 7.241 -4.423 21.743 1.00 45.44 181 SER A O 1
ATOM 1383 N N . LEU A 1 182 ? 7.839 -2.983 23.326 1.00 54.44 182 LEU A N 1
ATOM 1384 C CA . LEU A 1 182 ? 7.183 -1.821 22.683 1.00 54.44 182 LEU A CA 1
ATOM 1385 C C . LEU A 1 182 ? 7.974 -0.484 22.629 1.00 54.44 182 LEU A C 1
ATOM 1387 O O . LEU A 1 182 ? 7.372 0.518 22.243 1.00 54.44 182 LEU A O 1
ATOM 1391 N N . PRO A 1 183 ? 9.303 -0.397 22.872 1.00 62.59 183 PRO A N 1
ATOM 1392 C CA . PRO A 1 183 ? 9.978 0.908 22.917 1.00 62.59 183 PRO A CA 1
ATOM 1393 C C . PRO A 1 183 ? 10.016 1.628 21.556 1.00 62.59 183 PRO A C 1
ATOM 1395 O O . PRO A 1 183 ? 9.969 2.854 21.493 1.00 62.59 183 PRO A O 1
ATOM 1398 N N . LEU A 1 184 ? 10.052 0.888 20.439 1.00 64.62 184 LEU A N 1
ATOM 1399 C CA . LEU A 1 184 ? 10.080 1.495 19.102 1.00 64.62 184 LEU A CA 1
ATOM 1400 C C . LEU A 1 184 ? 8.711 2.026 18.668 1.00 64.62 184 LEU A C 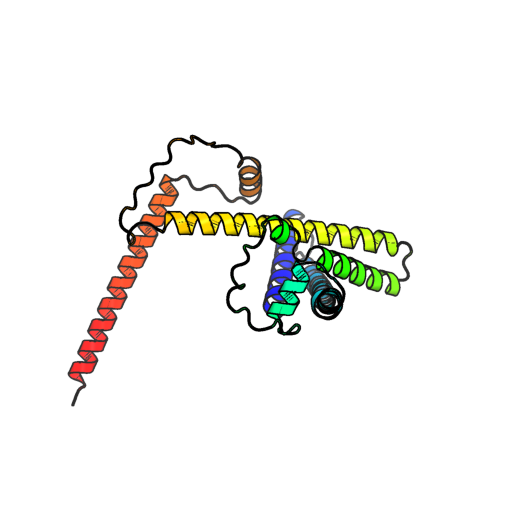1
ATOM 1402 O O . LEU A 1 184 ? 8.638 3.084 18.048 1.00 64.62 184 LEU A O 1
ATOM 1406 N N . LEU A 1 185 ? 7.630 1.322 19.014 1.00 61.41 185 LEU A N 1
ATOM 1407 C CA . LEU A 1 185 ? 6.273 1.772 18.708 1.00 61.41 185 LEU A CA 1
ATOM 1408 C C . LEU A 1 185 ? 5.882 2.972 19.569 1.00 61.41 185 LEU A C 1
ATOM 1410 O O . LEU A 1 185 ? 5.308 3.914 19.035 1.00 61.41 185 LEU A O 1
ATOM 1414 N N . GLU A 1 186 ? 6.252 2.994 20.851 1.00 66.38 186 GLU A N 1
ATOM 1415 C CA . GLU A 1 186 ? 6.045 4.160 21.723 1.00 66.38 186 GLU A CA 1
ATOM 1416 C C . GLU A 1 186 ? 6.821 5.392 21.240 1.00 66.38 186 GLU A C 1
ATOM 1418 O O . GLU A 1 186 ? 6.296 6.509 21.252 1.00 66.38 186 GLU A O 1
ATOM 1423 N N . SER A 1 187 ? 8.043 5.208 20.732 1.00 70.19 187 SER A N 1
ATOM 1424 C CA . SER A 1 187 ? 8.832 6.301 20.153 1.00 70.19 187 SER A CA 1
ATOM 1425 C C . SER A 1 187 ? 8.224 6.837 18.844 1.00 70.19 187 SER A C 1
ATOM 1427 O O . SER A 1 187 ? 8.175 8.046 18.622 1.00 70.19 187 SER A O 1
ATOM 1429 N N . LEU A 1 188 ? 7.662 5.967 18.000 1.00 72.62 188 LEU A N 1
ATOM 1430 C CA . LEU A 1 188 ? 6.983 6.375 16.763 1.00 72.62 188 LEU A CA 1
ATOM 1431 C C . LEU A 1 188 ? 5.613 7.025 17.037 1.00 72.62 188 LEU A C 1
ATOM 1433 O O . LEU A 1 188 ? 5.257 8.021 16.408 1.00 72.62 188 LEU A O 1
ATOM 1437 N N . LEU A 1 189 ? 4.859 6.502 18.007 1.00 71.69 189 LEU A N 1
ATOM 1438 C CA . LEU A 1 189 ? 3.572 7.054 18.444 1.00 71.69 189 LEU A CA 1
ATOM 1439 C C . LEU A 1 189 ? 3.744 8.425 19.104 1.00 71.69 189 LEU A C 1
ATOM 1441 O O . LEU A 1 189 ? 2.977 9.343 18.805 1.00 71.69 189 LEU A O 1
ATOM 1445 N N . SER A 1 190 ? 4.785 8.597 19.924 1.00 69.00 190 SER A N 1
ATOM 1446 C CA . SER A 1 190 ? 5.128 9.901 20.505 1.00 69.00 190 SER A CA 1
ATOM 1447 C C . SER A 1 190 ? 5.602 10.902 19.448 1.00 69.00 190 SER A C 1
ATOM 1449 O O . SER A 1 190 ? 5.206 12.065 19.514 1.00 69.00 190 SER A O 1
ATOM 1451 N N . PHE A 1 191 ? 6.336 10.466 18.417 1.00 74.19 191 PHE A N 1
ATOM 1452 C CA . PHE A 1 191 ? 6.685 11.319 17.274 1.00 74.19 191 PHE A CA 1
ATOM 1453 C C . PHE A 1 191 ? 5.454 11.773 16.467 1.00 74.19 191 PHE A C 1
ATOM 1455 O O . PHE A 1 191 ? 5.413 12.898 15.974 1.00 74.19 191 PHE A O 1
ATOM 1462 N N . ILE A 1 192 ? 4.421 10.931 16.370 1.00 72.50 192 ILE A N 1
ATOM 1463 C CA . ILE A 1 192 ? 3.139 11.259 15.718 1.00 72.50 192 ILE A CA 1
ATOM 1464 C C . ILE A 1 192 ? 2.217 12.088 16.646 1.00 72.50 192 ILE A C 1
ATOM 1466 O O . ILE A 1 192 ? 1.153 12.544 16.230 1.00 72.50 192 ILE A O 1
ATOM 1470 N N . GLY A 1 193 ? 2.624 12.349 17.894 1.00 60.75 193 GLY A N 1
ATOM 1471 C CA . GLY A 1 193 ? 1.843 13.127 18.862 1.00 60.75 193 GLY A CA 1
ATOM 1472 C C . GLY A 1 193 ? 0.662 12.359 19.462 1.00 60.75 193 GLY A C 1
ATOM 1473 O O . GLY A 1 193 ? -0.205 12.955 20.102 1.00 60.75 193 GLY A O 1
ATOM 1474 N N . ILE A 1 194 ? 0.617 11.038 19.280 1.00 66.00 194 ILE A N 1
ATOM 1475 C CA . ILE A 1 194 ? -0.366 10.173 19.928 1.00 66.00 194 ILE A CA 1
ATOM 1476 C C . ILE A 1 194 ? 0.164 9.883 21.330 1.00 66.00 194 ILE A C 1
ATOM 1478 O O . ILE A 1 194 ? 1.011 9.016 21.539 1.00 66.00 194 ILE A O 1
ATOM 1482 N N . LYS A 1 195 ? -0.310 10.664 22.299 1.00 70.44 195 LYS A N 1
ATOM 1483 C CA . LYS A 1 195 ? 0.007 10.461 23.711 1.00 70.44 195 LYS A CA 1
ATOM 1484 C C . LYS A 1 195 ? -0.719 9.200 24.191 1.00 70.44 195 LYS A C 1
ATOM 1486 O O . LYS A 1 195 ? -1.936 9.107 24.037 1.00 70.44 195 LYS A O 1
ATOM 1491 N N . SER A 1 196 ? 0.023 8.239 24.744 1.00 61.97 196 SER A N 1
ATOM 1492 C CA . SER A 1 196 ? -0.573 7.078 25.412 1.00 61.97 196 SER A CA 1
ATOM 1493 C C . SER A 1 196 ? -1.455 7.587 26.554 1.00 61.97 196 SER A C 1
ATOM 1495 O O . SER A 1 196 ? -0.972 8.328 27.413 1.00 61.97 196 SER A O 1
ATOM 1497 N N . MET A 1 197 ? -2.756 7.289 26.506 1.00 71.69 197 MET A N 1
ATOM 1498 C CA . MET A 1 197 ? -3.678 7.659 27.580 1.00 71.69 197 MET A CA 1
ATOM 1499 C C . MET A 1 197 ? -3.364 6.771 28.788 1.00 71.69 197 MET A C 1
ATOM 1501 O O . MET A 1 197 ? -3.339 5.550 28.620 1.00 71.69 197 MET A O 1
ATOM 1505 N N . PRO A 1 198 ? -3.117 7.340 29.980 1.00 82.75 198 PRO A N 1
ATOM 1506 C CA . PRO A 1 198 ? -2.973 6.538 31.185 1.00 82.75 198 PRO A CA 1
ATOM 1507 C C . PRO A 1 198 ? -4.247 5.714 31.409 1.00 82.75 198 PRO A C 1
ATOM 1509 O O . PRO A 1 198 ? -5.351 6.135 31.054 1.00 82.75 198 PRO A O 1
ATOM 1512 N N . GLU A 1 199 ? -4.085 4.519 31.974 1.00 81.62 199 GLU A N 1
ATOM 1513 C CA . GLU A 1 199 ? -5.158 3.526 32.105 1.00 81.62 199 GLU A CA 1
ATOM 1514 C C . GLU A 1 199 ? -6.390 4.084 32.836 1.00 81.62 199 GLU A C 1
ATOM 1516 O O . GLU A 1 199 ? -7.525 3.818 32.441 1.00 81.62 199 GLU A O 1
ATOM 1521 N N . GLU A 1 200 ? -6.178 4.952 33.828 1.00 89.00 200 GLU A N 1
ATOM 1522 C CA . GLU A 1 200 ? -7.252 5.652 34.538 1.00 89.00 200 GLU A CA 1
ATOM 1523 C C . GLU A 1 200 ? -8.075 6.568 33.617 1.00 89.00 200 GLU A C 1
ATOM 1525 O O . GLU A 1 200 ? -9.304 6.470 33.594 1.00 89.00 200 GLU A O 1
ATOM 1530 N N . GLU A 1 201 ? -7.426 7.391 32.786 1.00 85.25 201 GLU A N 1
ATOM 1531 C CA . GLU A 1 201 ? -8.121 8.254 31.817 1.00 85.25 201 GLU A CA 1
ATOM 1532 C C . GLU A 1 201 ? -8.884 7.425 30.775 1.00 85.25 201 GLU A C 1
ATOM 1534 O O . GLU A 1 201 ? -9.982 7.795 30.342 1.00 85.25 201 GLU A O 1
ATOM 1539 N N . TYR A 1 202 ? -8.324 6.281 30.371 1.00 84.44 202 TYR A N 1
ATOM 1540 C CA . TYR A 1 202 ? -8.994 5.363 29.454 1.00 84.44 202 TYR A CA 1
ATOM 1541 C C . TYR A 1 202 ? -10.264 4.771 30.080 1.00 84.44 202 TYR A C 1
ATOM 1543 O O . TYR A 1 202 ? -11.326 4.764 29.445 1.00 84.44 202 TYR A O 1
ATOM 1551 N N . LEU A 1 203 ? -10.185 4.333 31.339 1.00 92.44 203 LEU A N 1
ATOM 1552 C CA . LEU A 1 203 ? -11.323 3.800 32.086 1.00 92.44 203 LEU A CA 1
ATOM 1553 C C . LEU A 1 203 ? -12.417 4.850 32.291 1.00 92.44 203 LEU A C 1
ATOM 1555 O O . LEU A 1 203 ? -13.598 4.548 32.093 1.00 92.44 203 LEU A O 1
ATOM 1559 N N . GLU A 1 204 ? -12.059 6.087 32.627 1.00 93.56 204 GLU A N 1
ATOM 1560 C CA . GLU A 1 204 ? -13.021 7.189 32.729 1.00 93.56 204 GLU A CA 1
ATOM 1561 C C . GLU A 1 204 ? -13.709 7.470 31.392 1.00 93.56 204 GLU A C 1
ATOM 1563 O O . GLU A 1 204 ? -14.939 7.590 31.323 1.00 93.56 204 GLU A O 1
ATOM 1568 N N . LYS A 1 205 ? -12.943 7.501 30.297 1.00 89.44 205 LYS A N 1
ATOM 1569 C CA . LYS A 1 205 ? -13.490 7.700 28.951 1.00 89.44 205 LYS A CA 1
ATOM 1570 C C . LYS A 1 205 ? -14.432 6.567 28.552 1.00 89.44 205 LYS A C 1
ATOM 1572 O O . LYS A 1 205 ? -15.481 6.828 27.953 1.00 89.44 205 LYS A O 1
ATOM 1577 N N . MET A 1 206 ? -14.111 5.325 28.909 1.00 89.19 206 MET A N 1
ATOM 1578 C CA . MET A 1 206 ? -14.983 4.172 28.678 1.00 89.19 206 MET A CA 1
ATOM 1579 C C . MET A 1 206 ? -16.272 4.244 29.499 1.00 89.19 206 MET A C 1
ATOM 1581 O O . MET A 1 206 ? -17.352 4.047 28.936 1.00 89.19 206 MET A O 1
ATOM 1585 N N . LYS A 1 207 ? -16.198 4.609 30.785 1.00 95.19 207 LYS A N 1
ATOM 1586 C CA . LYS A 1 207 ? -17.384 4.827 31.635 1.00 95.19 207 LYS A CA 1
ATOM 1587 C C . LYS A 1 207 ? -18.289 5.917 31.064 1.00 95.19 207 LYS A C 1
ATOM 1589 O O . LYS A 1 207 ? -19.477 5.679 30.860 1.00 95.19 207 LYS A O 1
ATOM 1594 N N . LYS A 1 208 ? -17.716 7.059 30.684 1.00 96.19 208 LYS A N 1
ATOM 1595 C CA . LYS A 1 208 ? -18.453 8.170 30.065 1.00 96.19 208 LYS A CA 1
ATOM 1596 C C . LYS A 1 208 ? -19.117 7.769 28.745 1.00 96.19 208 LYS A C 1
ATOM 1598 O O . LYS A 1 208 ? -20.248 8.164 28.463 1.00 96.19 208 LYS A O 1
ATOM 1603 N N . THR A 1 209 ? -18.430 6.968 27.931 1.00 90.00 209 THR A N 1
ATOM 1604 C CA . THR A 1 209 ? -18.978 6.453 26.665 1.00 90.00 209 THR A CA 1
ATOM 1605 C C . THR A 1 209 ? -20.145 5.500 26.928 1.00 90.00 209 THR A C 1
ATOM 1607 O O . THR A 1 209 ? -21.190 5.620 26.289 1.00 90.00 209 THR A O 1
ATOM 1610 N N . ARG A 1 210 ? -20.017 4.612 27.922 1.00 96.75 210 ARG A N 1
ATOM 1611 C CA . ARG A 1 210 ? -21.096 3.721 28.368 1.00 96.75 210 ARG A CA 1
ATOM 1612 C C . ARG A 1 210 ? -22.321 4.504 28.841 1.00 96.75 210 ARG A C 1
ATOM 1614 O O . ARG A 1 210 ? -23.426 4.197 28.408 1.00 96.75 210 ARG A O 1
ATOM 1621 N N . GLU A 1 211 ? -22.139 5.515 29.685 1.00 97.62 211 GLU A N 1
ATOM 1622 C CA . GLU A 1 211 ? -23.232 6.361 30.186 1.00 97.62 211 GLU A CA 1
ATOM 1623 C C . GLU A 1 211 ? -23.940 7.119 29.059 1.00 97.62 211 GLU A C 1
ATOM 1625 O O . GLU A 1 211 ? -25.169 7.156 29.012 1.00 97.62 211 GLU A O 1
ATOM 1630 N N . SER A 1 212 ? -23.179 7.659 28.104 1.00 95.62 212 SER A N 1
ATOM 1631 C CA . SER A 1 212 ? -23.728 8.314 26.911 1.00 95.62 212 SER A CA 1
ATOM 1632 C C . SER A 1 212 ? -24.595 7.361 26.079 1.00 95.62 212 SER A C 1
ATOM 1634 O O . SER A 1 212 ? -25.700 7.718 25.661 1.00 95.62 212 SER A O 1
ATOM 1636 N N . HIS A 1 213 ? -24.141 6.118 25.881 1.00 96.00 213 HIS A N 1
ATOM 1637 C CA . HIS A 1 213 ? -24.923 5.103 25.175 1.00 96.00 213 HIS A CA 1
ATOM 1638 C C . HIS A 1 213 ? -26.169 4.674 25.950 1.00 96.00 213 HIS A C 1
ATOM 1640 O O . HIS A 1 213 ? -27.232 4.575 25.345 1.00 96.00 213 HIS A O 1
ATOM 1646 N N . LEU A 1 214 ? -26.070 4.478 27.267 1.00 97.56 214 LEU A N 1
ATOM 1647 C CA . LEU A 1 214 ? -27.226 4.158 28.109 1.00 97.56 214 LEU A CA 1
ATOM 1648 C C . LEU A 1 214 ? -28.282 5.263 28.052 1.00 97.56 214 LEU A C 1
ATOM 1650 O O . LEU A 1 214 ? -29.458 4.972 27.859 1.00 97.56 214 LEU A O 1
ATOM 1654 N N . LYS A 1 215 ? -27.864 6.530 28.120 1.00 97.69 215 LYS A N 1
ATOM 1655 C CA . LYS A 1 215 ? -28.774 7.667 27.964 1.00 97.69 215 LYS A CA 1
ATOM 1656 C C . LYS A 1 215 ? -29.487 7.636 26.611 1.00 97.69 215 LYS A C 1
ATOM 1658 O O . LYS A 1 215 ? -30.699 7.815 26.546 1.00 97.69 215 LYS A O 1
ATOM 1663 N N . ARG A 1 216 ? -28.748 7.349 25.536 1.00 96.38 216 ARG A N 1
ATOM 1664 C CA . ARG A 1 216 ? -29.316 7.265 24.187 1.00 96.38 216 ARG A CA 1
ATOM 1665 C C . ARG A 1 216 ? -30.273 6.087 24.008 1.00 96.38 216 ARG A C 1
ATOM 1667 O O . ARG A 1 216 ? -31.221 6.209 23.242 1.00 96.38 216 ARG A O 1
ATOM 1674 N N . ILE A 1 217 ? -30.047 4.973 24.704 1.00 97.44 217 ILE A N 1
ATOM 1675 C CA . ILE A 1 217 ? -30.973 3.832 24.723 1.00 97.44 217 ILE A CA 1
ATOM 1676 C C . ILE A 1 217 ? -32.289 4.239 25.390 1.00 97.44 217 ILE A C 1
ATOM 1678 O O . ILE A 1 217 ? -33.337 4.061 24.782 1.00 97.44 217 ILE A O 1
ATOM 1682 N N . VAL A 1 218 ? -32.235 4.876 26.562 1.00 98.25 218 VAL A N 1
ATOM 1683 C CA . VAL A 1 218 ? -33.439 5.338 27.279 1.00 98.25 218 VAL A CA 1
ATOM 1684 C C . VAL A 1 218 ? -34.251 6.334 26.442 1.00 98.25 218 VAL A C 1
ATOM 1686 O O . VAL A 1 218 ? -35.472 6.222 26.354 1.00 98.25 218 VAL A O 1
ATOM 1689 N N . GLU A 1 219 ? -33.588 7.281 25.771 1.00 97.62 219 GLU A N 1
ATOM 1690 C CA . GLU A 1 219 ? -34.255 8.228 24.862 1.00 97.62 219 GLU A CA 1
ATOM 1691 C C . GLU A 1 219 ? -34.945 7.520 23.679 1.00 97.62 219 GLU A C 1
ATOM 1693 O O . GLU A 1 219 ? -36.022 7.932 23.244 1.00 97.62 219 GLU A O 1
ATOM 1698 N N . LEU A 1 220 ? -34.337 6.457 23.142 1.00 97.19 220 LEU A N 1
ATOM 1699 C CA . LEU A 1 220 ? -34.929 5.663 22.062 1.00 97.19 220 LEU A CA 1
ATOM 1700 C C . LEU A 1 220 ? -36.104 4.810 22.556 1.00 97.19 220 LEU A C 1
ATOM 1702 O O . LEU A 1 220 ? -37.108 4.713 21.856 1.00 97.19 220 LEU A O 1
ATOM 1706 N N . GLU A 1 221 ? -36.015 4.237 23.756 1.00 97.19 221 GLU A N 1
ATOM 1707 C CA . GLU A 1 221 ? -37.097 3.461 24.374 1.00 97.19 221 GLU A CA 1
ATOM 1708 C C . GLU A 1 221 ? -38.342 4.320 24.636 1.00 97.19 221 GLU A C 1
ATOM 1710 O O . GLU A 1 221 ? -39.456 3.885 24.341 1.00 97.19 221 GLU A O 1
ATOM 1715 N N . GLN A 1 222 ? -38.165 5.565 25.093 1.00 97.88 222 GLN A N 1
ATOM 1716 C CA . GLN A 1 222 ? -39.272 6.515 25.263 1.00 97.88 222 GLN A CA 1
ATOM 1717 C C . GLN A 1 222 ? -39.965 6.836 23.935 1.00 97.88 222 GLN A C 1
ATOM 1719 O O . GLN A 1 222 ? -41.190 6.765 23.849 1.00 97.88 222 GLN A O 1
ATOM 1724 N N . LYS A 1 223 ? -39.197 7.109 22.872 1.00 96.38 223 LYS A N 1
ATOM 1725 C CA . LYS A 1 223 ? -39.766 7.362 21.537 1.00 96.38 223 LYS A CA 1
ATOM 1726 C C . LYS A 1 223 ? -40.556 6.172 21.004 1.00 96.38 223 LYS A C 1
ATOM 1728 O O . LYS A 1 223 ? -41.626 6.356 20.432 1.00 96.38 223 LYS A O 1
ATOM 1733 N N . ILE A 1 224 ? -40.051 4.954 21.208 1.00 97.31 224 ILE A N 1
ATOM 1734 C CA . ILE A 1 224 ? -40.753 3.731 20.799 1.00 97.31 224 ILE A CA 1
ATOM 1735 C C . ILE A 1 224 ? -42.087 3.603 21.547 1.00 97.31 224 ILE A C 1
ATOM 1737 O O . ILE A 1 224 ? -43.094 3.275 20.921 1.00 97.31 224 ILE A O 1
ATOM 1741 N N . GLN A 1 225 ? -42.125 3.894 22.852 1.00 96.69 225 GLN A N 1
ATOM 1742 C CA . GLN A 1 225 ? -43.368 3.867 23.634 1.00 96.69 225 GLN A CA 1
ATOM 1743 C C . GLN A 1 225 ? -44.376 4.932 23.178 1.00 96.69 225 GLN A C 1
ATOM 1745 O O . GLN A 1 225 ? -45.562 4.629 23.045 1.00 96.69 225 GLN A O 1
ATOM 1750 N N . GLU A 1 226 ? -43.927 6.155 22.886 1.00 96.69 226 GLU A N 1
ATOM 1751 C CA . GLU A 1 226 ? -44.787 7.225 22.362 1.00 96.69 226 GLU A CA 1
ATOM 1752 C C . GLU A 1 226 ? -45.393 6.856 20.999 1.00 96.69 226 GLU A C 1
ATOM 1754 O O . GLU A 1 226 ? -46.603 6.990 20.794 1.00 96.69 226 GLU A O 1
ATOM 1759 N N . GLU A 1 227 ? -44.581 6.331 20.076 1.00 95.12 227 GLU A N 1
ATOM 1760 C CA . GLU A 1 227 ? -45.051 5.877 18.763 1.00 95.12 227 GLU A CA 1
ATOM 1761 C C . GLU A 1 227 ? -46.030 4.698 18.864 1.00 95.12 227 GLU A C 1
ATOM 1763 O O . GLU A 1 227 ? -47.009 4.642 18.112 1.00 95.12 227 GLU A O 1
ATOM 1768 N N . GLN A 1 228 ? -45.794 3.758 19.784 1.00 95.31 228 GLN A N 1
ATOM 1769 C CA . GLN A 1 228 ? -46.711 2.643 20.040 1.00 95.31 228 GLN A CA 1
ATOM 1770 C C . GLN A 1 228 ? -48.046 3.137 20.613 1.00 95.31 228 GLN A C 1
ATOM 1772 O O . GLN A 1 228 ? -49.097 2.761 20.092 1.00 95.31 228 GLN A O 1
ATOM 1777 N N . GLY A 1 229 ? -48.026 4.048 21.590 1.00 95.62 229 GLY A N 1
ATOM 1778 C CA . GLY A 1 229 ? -49.242 4.639 22.158 1.00 95.62 229 GLY A CA 1
ATOM 1779 C C . GLY A 1 229 ? -50.058 5.451 21.142 1.00 95.62 229 GLY A C 1
ATOM 1780 O O . GLY A 1 229 ? -51.290 5.399 21.142 1.00 95.62 229 GLY A O 1
ATOM 1781 N N . LEU A 1 230 ? -49.394 6.164 20.224 1.00 94.88 230 LEU A N 1
ATOM 1782 C CA . LEU A 1 230 ? -50.056 6.863 19.114 1.00 94.88 230 LEU A CA 1
ATOM 1783 C C . LEU A 1 230 ? -50.697 5.891 18.114 1.00 94.88 230 LEU A C 1
ATOM 1785 O O . LEU A 1 230 ? -51.805 6.149 17.638 1.00 94.88 230 LEU A O 1
ATOM 1789 N N . LYS A 1 231 ? -50.033 4.770 17.806 1.00 94.50 231 LYS A N 1
ATOM 1790 C CA . LYS A 1 231 ? -50.588 3.719 16.935 1.00 94.50 231 LYS A CA 1
ATOM 1791 C C . LYS A 1 231 ? -51.813 3.045 17.548 1.00 94.50 231 LYS A C 1
ATOM 1793 O O . LYS A 1 231 ? -52.760 2.774 16.816 1.00 94.50 231 LYS A O 1
ATOM 1798 N N . GLU A 1 232 ? -51.821 2.800 18.857 1.00 94.12 232 GLU A N 1
ATOM 1799 C CA . GLU A 1 232 ? -52.983 2.229 19.550 1.00 94.12 232 GLU A CA 1
ATOM 1800 C C . GLU A 1 232 ? -54.182 3.184 19.561 1.00 94.12 232 GLU A C 1
ATOM 1802 O O . GLU A 1 232 ? -55.300 2.746 19.303 1.00 94.12 232 GLU A O 1
ATOM 1807 N N . ARG A 1 233 ? -53.963 4.492 19.767 1.00 90.06 233 ARG A N 1
ATOM 1808 C CA . ARG A 1 233 ? -55.042 5.498 19.696 1.00 90.06 233 ARG A CA 1
ATOM 1809 C C . ARG A 1 233 ? -55.648 5.664 18.303 1.00 90.06 233 ARG A C 1
ATOM 1811 O O . ARG A 1 233 ? -56.824 5.985 18.203 1.00 90.06 233 ARG A O 1
ATOM 1818 N N . ASN A 1 234 ? -54.856 5.486 17.247 1.00 93.31 234 ASN A N 1
ATOM 1819 C CA . ASN A 1 234 ? -55.301 5.627 15.855 1.00 93.31 234 ASN A CA 1
ATOM 1820 C C . ASN A 1 234 ? -55.830 4.322 15.241 1.00 93.31 234 ASN A C 1
ATOM 1822 O O . ASN A 1 234 ? -56.052 4.271 14.030 1.00 93.31 234 ASN A O 1
ATOM 1826 N N . LYS A 1 235 ? -56.003 3.259 16.032 1.00 84.19 235 LYS A N 1
ATOM 1827 C CA . LYS A 1 235 ? -56.567 2.000 15.549 1.00 84.19 235 LYS A CA 1
ATOM 1828 C C . LYS A 1 235 ? -58.104 2.129 15.523 1.00 84.19 235 LYS A C 1
ATOM 1830 O O . LYS A 1 235 ? -58.679 2.274 16.600 1.00 84.19 235 LYS A O 1
ATOM 1835 N N . PRO A 1 236 ? -58.741 2.160 14.334 1.00 72.75 236 PRO A N 1
ATOM 1836 C CA . PRO A 1 236 ? -60.189 2.324 14.199 1.00 72.75 236 PRO A CA 1
ATOM 1837 C C . PRO A 1 236 ? -60.969 1.105 14.699 1.00 72.75 236 PRO A C 1
ATOM 1839 O O . PRO A 1 236 ? -60.405 -0.017 14.672 1.00 72.75 236 PRO A O 1
#

Nearest PDB structures (foldseek):
  2fic-assembly2_A  TM=1.974E-01  e=6.400E+00  Homo sapiens

pLDDT: mean 82.02, std 14.66, range [39.31, 98.25]

Foldseek 3Di:
DVVVVLVVQLVVQLVVQLVVCVVVVDPPSPVRSVVRSVVRSVLVCQLVCCLPPPQLVVCLVPPPDPLSVVVCVVVVVDPDPPPVVPPPPPDDLVCLLVPCLQSQLQSQLVSQLVVCVVVVDPPSVVSSNVRSVVSSVVSNVVSVVVVVVVVVVVVVVVVVPPDPDDDDDDDDDDDPDDPDDDPVVCVVCVVVVNDDDPPVNVVVVVVVVVVVVVVVVVVVVVVVVVVVVVVVVPDD

Organism: Psilocybe cyanescens (NCBI:txid93625)

Mean predicted aligned error: 13.13 Å

Ra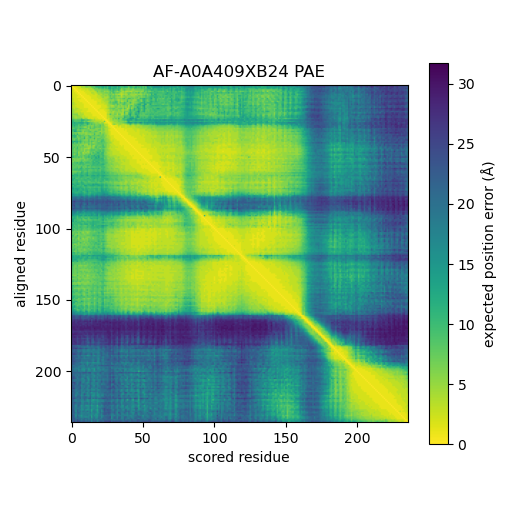dius of gyration: 26.3 Å; Cα contacts (8 Å, |Δi|>4): 121; chains: 1; bounding box: 80×62×58 Å

Sequence (236 aa):
MEDSRLRTVAATSAFVTGVYSSVRKLPHPGVVALAAAFNSSVTGASFFGCREFLVSPTLTRLAPWPQYVRRRQELGIESQPEDHNKSNVPVSLPDLRANQLLDSAISGASVVGVFHAISRRPGAIPAMMTAGAVCTLLQYGYNELNIVRLQYISRLREENRPAMAAPSSKARNNSESQQESLPLLESLLSFIGIKSMPEEEY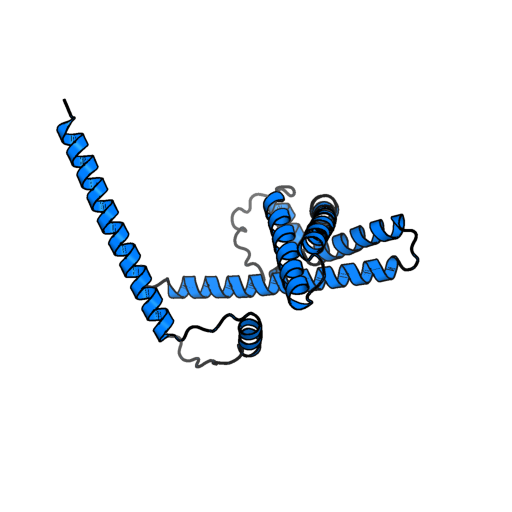LEKMKKTRESHLKRIVELEQKIQEEQGLKERNKP

Secondary structure (DSSP, 8-state):
-HHHHHHHHHHHHHHHHHHHHHHTT-S-HHHHHHHHHHHHHHHHHHHHHIIIIIIHHHHHHH--SHHHHHHHHHTT-S---S-TT-TT-PPPHHHHHHTTHHHHHHHHHHHHHHHHHHHT-S-HHHHHHHHHHHHHHHHHHHHHHHHHHHHHHHHHHHHT--SSS-----------------HHHHHHHHHTT-PPPPHHHHHHHHHHHHHHHHHHHHHHHHHHHHHHHHHHHT--